Protein AF-A0A6J6Q8F5-F1 (afdb_monomer_lite)

Structure (mmCIF, N/CA/C/O backbone):
data_AF-A0A6J6Q8F5-F1
#
_entry.id   AF-A0A6J6Q8F5-F1
#
loop_
_atom_site.group_PDB
_atom_site.id
_atom_site.type_symbol
_atom_site.label_atom_id
_atom_site.label_alt_id
_atom_site.label_comp_id
_atom_site.label_asym_id
_atom_site.label_entity_id
_atom_site.label_seq_id
_atom_site.pdbx_PDB_ins_code
_atom_site.Cartn_x
_atom_site.Cartn_y
_atom_site.Cartn_z
_atom_site.occupancy
_atom_site.B_iso_or_equiv
_atom_site.auth_seq_id
_atom_site.auth_comp_id
_atom_site.auth_asym_id
_atom_site.auth_atom_id
_atom_site.pdbx_PDB_model_num
ATOM 1 N N . MET A 1 1 ? -28.512 -2.056 60.303 1.00 50.12 1 MET A N 1
ATOM 2 C CA . MET A 1 1 ? -27.697 -1.341 59.297 1.00 50.12 1 MET A CA 1
ATOM 3 C C . MET A 1 1 ? -27.456 -2.172 58.030 1.00 50.12 1 MET A C 1
ATOM 5 O O . MET A 1 1 ? -27.023 -1.587 57.053 1.00 50.12 1 MET A O 1
ATOM 9 N N . ASP A 1 2 ? -27.832 -3.460 57.978 1.00 54.28 2 ASP A N 1
ATOM 10 C CA . ASP A 1 2 ? -27.602 -4.323 56.798 1.00 54.28 2 ASP A CA 1
ATOM 11 C C . ASP A 1 2 ? -28.708 -4.332 55.724 1.00 54.28 2 ASP A C 1
ATOM 13 O O . ASP A 1 2 ? -28.492 -4.846 54.632 1.00 54.28 2 ASP A O 1
ATOM 17 N N . SER A 1 3 ? -29.886 -3.750 55.973 1.00 52.56 3 SER A N 1
ATOM 18 C CA . SER A 1 3 ? -30.985 -3.743 54.986 1.00 52.56 3 SER A CA 1
ATOM 19 C C . SER A 1 3 ? -30.834 -2.681 53.888 1.00 52.56 3 SER A C 1
ATOM 21 O O . SER A 1 3 ? -31.467 -2.791 52.843 1.00 52.56 3 SER A O 1
ATOM 23 N N . ASP A 1 4 ? -30.010 -1.655 54.120 1.00 56.22 4 ASP A N 1
ATOM 24 C CA . ASP A 1 4 ? -29.885 -0.480 53.242 1.00 56.22 4 ASP A CA 1
ATOM 25 C C . ASP A 1 4 ? -28.787 -0.664 52.169 1.00 56.22 4 ASP A C 1
ATOM 27 O O . ASP A 1 4 ? -28.839 -0.070 51.093 1.00 56.22 4 ASP A O 1
ATOM 31 N N . ASN A 1 5 ? -27.819 -1.559 52.420 1.00 55.97 5 ASN A N 1
ATOM 32 C CA . ASN A 1 5 ? -26.790 -1.935 51.442 1.00 55.97 5 ASN A CA 1
ATOM 33 C C . ASN A 1 5 ? -27.332 -2.886 50.365 1.00 55.97 5 ASN A C 1
ATOM 35 O O . ASN A 1 5 ? -27.052 -2.683 49.186 1.00 55.97 5 ASN A O 1
ATOM 39 N N . GLY A 1 6 ? -28.169 -3.862 50.738 1.00 55.84 6 GLY A N 1
ATOM 40 C CA . GLY A 1 6 ? -28.768 -4.796 49.775 1.00 55.84 6 GLY A CA 1
ATOM 41 C C . GLY A 1 6 ? -29.718 -4.114 48.782 1.00 55.84 6 GLY A C 1
ATOM 42 O O . GLY A 1 6 ? -29.740 -4.461 47.605 1.00 55.84 6 GLY A O 1
ATOM 43 N N . ALA A 1 7 ? -30.455 -3.087 49.219 1.00 60.19 7 ALA A N 1
ATOM 44 C CA . ALA A 1 7 ? -31.336 -2.314 48.341 1.00 60.19 7 ALA A CA 1
ATOM 45 C C . ALA A 1 7 ? -30.557 -1.467 47.315 1.00 60.19 7 ALA A C 1
ATOM 47 O O . ALA A 1 7 ? -30.975 -1.355 46.162 1.00 60.19 7 ALA A O 1
ATOM 48 N N . ARG A 1 8 ? -29.400 -0.912 47.706 1.00 62.72 8 ARG A N 1
ATOM 49 C CA . ARG A 1 8 ? -28.514 -0.152 46.806 1.00 62.72 8 ARG A CA 1
ATOM 50 C C . ARG A 1 8 ? -27.803 -1.037 45.787 1.00 62.72 8 ARG A C 1
ATOM 52 O O . ARG A 1 8 ? -27.635 -0.618 44.645 1.00 62.72 8 ARG A O 1
ATOM 59 N N . GLU A 1 9 ? -27.412 -2.250 46.170 1.00 62.84 9 GLU A N 1
ATOM 60 C CA . GLU A 1 9 ? -26.835 -3.212 45.226 1.00 62.84 9 GLU A CA 1
ATOM 61 C C . GLU A 1 9 ? -27.859 -3.652 44.176 1.00 62.84 9 GLU A C 1
ATOM 63 O O . GLU A 1 9 ? -27.548 -3.646 42.988 1.00 62.84 9 GLU A O 1
ATOM 68 N N . ILE A 1 10 ? -29.101 -3.942 44.579 1.00 70.44 10 ILE A N 1
ATOM 69 C CA . ILE A 1 10 ? -30.175 -4.328 43.648 1.00 70.44 10 ILE A CA 1
ATOM 70 C C . ILE A 1 10 ? -30.497 -3.197 42.653 1.00 70.44 10 ILE A C 1
ATOM 72 O O . ILE A 1 10 ? -30.691 -3.466 41.465 1.00 70.44 10 ILE A O 1
ATOM 76 N N . ASP A 1 11 ? -30.511 -1.936 43.096 1.00 76.31 11 ASP A N 1
ATOM 77 C CA . ASP A 1 11 ? -30.722 -0.778 42.213 1.00 76.31 11 ASP A CA 1
ATOM 78 C C . ASP A 1 11 ? -29.559 -0.584 41.219 1.00 76.31 11 ASP A C 1
ATOM 80 O O . ASP A 1 11 ? -29.781 -0.309 40.037 1.00 76.31 11 ASP A O 1
ATOM 84 N N . ASN A 1 12 ? -28.314 -0.809 41.656 1.00 72.50 12 ASN A N 1
ATOM 85 C CA . ASN A 1 12 ? -27.146 -0.760 40.774 1.00 72.50 12 ASN A CA 1
ATOM 86 C C . ASN A 1 12 ? -27.172 -1.868 39.713 1.00 72.50 12 ASN A C 1
ATOM 88 O O . ASN A 1 12 ? -26.995 -1.567 38.532 1.00 72.50 12 ASN A O 1
ATOM 92 N N . TYR A 1 13 ? -27.471 -3.114 40.095 1.00 59.75 13 TYR A N 1
ATOM 93 C CA . TYR A 1 13 ? -27.611 -4.211 39.132 1.00 59.75 13 TYR A CA 1
ATOM 94 C C . TYR A 1 13 ? -28.752 -3.958 38.143 1.00 59.75 13 TYR A C 1
ATOM 96 O O . TYR A 1 13 ? -28.608 -4.225 36.953 1.00 59.75 13 TYR A O 1
ATOM 104 N N . SER A 1 14 ? -29.865 -3.381 38.601 1.00 69.56 14 SER A N 1
ATOM 105 C CA . SER A 1 14 ? -31.001 -3.051 37.731 1.00 69.56 14 SER A CA 1
ATOM 106 C C . SER A 1 14 ? -30.634 -1.992 36.682 1.00 69.56 14 SER A C 1
ATOM 108 O O . SER A 1 14 ? -30.997 -2.121 35.513 1.00 69.56 14 SER A O 1
ATOM 110 N N . LYS A 1 15 ? -29.855 -0.971 37.065 1.00 75.25 15 LYS A N 1
ATOM 111 C CA . LYS A 1 15 ? -29.337 0.054 36.140 1.00 75.25 15 LYS A CA 1
ATOM 112 C C . LYS A 1 15 ? -28.331 -0.515 35.142 1.00 75.25 15 LYS A C 1
ATOM 114 O O . LYS A 1 15 ? -28.327 -0.113 33.980 1.00 75.25 15 LYS A O 1
ATOM 119 N N . GLU A 1 16 ? -27.492 -1.445 35.582 1.00 61.50 16 GLU A N 1
ATOM 120 C CA . GLU A 1 16 ? -26.488 -2.087 34.735 1.00 61.50 16 GLU A CA 1
ATOM 121 C C . GLU A 1 16 ? -27.133 -3.043 33.720 1.00 61.50 16 GLU A C 1
ATOM 123 O O . GLU A 1 16 ? -26.804 -2.989 32.535 1.00 61.50 16 GLU A O 1
ATOM 128 N N . ILE A 1 17 ? -28.143 -3.815 34.139 1.00 61.38 17 ILE A N 1
ATOM 129 C CA . ILE A 1 17 ? -28.971 -4.639 33.245 1.00 61.38 17 ILE A CA 1
ATOM 130 C C . ILE A 1 17 ? -29.664 -3.762 32.198 1.00 61.38 17 ILE A C 1
ATOM 132 O O . ILE A 1 17 ? -29.565 -4.048 31.007 1.00 61.38 17 ILE A O 1
ATOM 136 N N . PHE A 1 18 ? -30.283 -2.651 32.607 1.00 68.00 18 PHE A N 1
ATOM 137 C CA . PHE A 1 18 ? -30.948 -1.733 31.677 1.00 68.00 18 PHE A CA 1
ATOM 138 C C . PHE A 1 18 ? -29.975 -1.099 30.666 1.00 68.00 18 PHE A C 1
ATOM 140 O O . PHE A 1 18 ? -30.317 -0.874 29.502 1.00 68.00 18 PHE A O 1
ATOM 147 N N . LYS A 1 19 ? -28.733 -0.824 31.082 1.00 65.00 19 LYS A N 1
ATOM 148 C CA . LYS A 1 19 ? -27.677 -0.338 30.187 1.00 65.00 19 LYS A CA 1
ATOM 149 C C . LYS A 1 19 ? -27.278 -1.404 29.161 1.00 65.00 19 LYS A C 1
ATOM 151 O O . LYS A 1 19 ? -27.214 -1.098 27.974 1.00 65.00 19 LYS A O 1
ATOM 156 N N . ILE A 1 20 ? -27.075 -2.646 29.603 1.00 50.75 20 ILE A N 1
ATOM 157 C CA . ILE A 1 20 ? -26.733 -3.781 28.731 1.00 50.75 20 ILE A CA 1
ATOM 158 C C . ILE A 1 20 ? -27.871 -4.078 27.743 1.00 50.75 20 ILE A C 1
ATOM 160 O O . ILE A 1 20 ? -27.614 -4.379 26.579 1.00 50.75 20 ILE A O 1
ATOM 164 N N . GLU A 1 21 ? -29.130 -3.965 28.167 1.00 51.97 21 GLU A N 1
ATOM 165 C CA . GLU A 1 21 ? -30.291 -4.150 27.290 1.00 51.97 21 GLU A CA 1
ATOM 166 C C . GLU A 1 21 ? -30.378 -3.072 26.203 1.00 51.97 21 GLU A C 1
ATOM 168 O O . GLU A 1 21 ? -30.599 -3.405 25.037 1.00 51.97 21 GLU A O 1
ATOM 173 N N . ASN A 1 22 ? -30.116 -1.805 26.539 1.00 55.72 22 ASN A N 1
ATOM 174 C CA . ASN A 1 22 ? -30.051 -0.728 25.547 1.00 55.72 22 ASN A CA 1
ATOM 175 C C . ASN A 1 22 ? -28.868 -0.887 24.582 1.00 55.72 22 ASN A C 1
ATOM 177 O O . ASN A 1 22 ? -29.029 -0.689 23.379 1.00 55.72 22 ASN A O 1
ATOM 181 N N . GLU A 1 23 ? -27.692 -1.287 25.076 1.00 45.47 23 GLU A N 1
ATOM 182 C CA . GLU A 1 23 ? -26.540 -1.593 24.220 1.00 45.47 23 GLU A CA 1
ATOM 183 C C . GLU A 1 23 ? -26.854 -2.763 23.277 1.00 45.47 23 GLU A C 1
ATOM 185 O O . GLU A 1 23 ? -26.545 -2.704 22.088 1.00 45.47 23 GLU A O 1
ATOM 190 N N . LYS A 1 24 ? -27.532 -3.807 23.767 1.00 42.97 24 LYS A N 1
ATOM 191 C CA . LYS A 1 24 ? -27.964 -4.954 22.958 1.00 42.97 24 LYS A CA 1
ATOM 192 C C . LYS A 1 24 ? -28.942 -4.550 21.852 1.00 42.97 24 LYS A C 1
ATOM 194 O O . LYS A 1 24 ? -28.827 -5.068 20.741 1.00 42.97 24 LYS A O 1
ATOM 199 N N . GLU A 1 25 ? -29.885 -3.652 22.124 1.00 45.03 25 GLU A N 1
ATOM 200 C CA . GLU A 1 25 ? -30.796 -3.125 21.100 1.00 45.03 25 GLU A CA 1
ATOM 201 C C . GLU A 1 25 ? -30.064 -2.245 20.070 1.00 45.03 25 GLU A C 1
ATOM 203 O O . GLU A 1 25 ? -30.271 -2.428 18.870 1.00 45.03 25 GLU A O 1
ATOM 208 N N . ASP A 1 26 ? -29.123 -1.388 20.485 1.00 43.84 26 ASP A N 1
ATOM 209 C CA . ASP A 1 26 ? -28.283 -0.618 19.548 1.00 43.84 26 ASP A CA 1
ATOM 210 C C . ASP A 1 26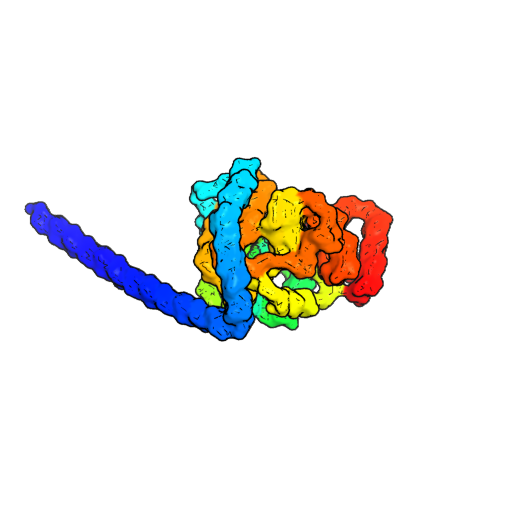 ? -27.448 -1.545 18.641 1.00 43.84 26 ASP A C 1
ATOM 212 O O . ASP A 1 26 ? -27.388 -1.363 17.421 1.00 43.84 26 ASP A O 1
ATOM 216 N N . TRP A 1 27 ? -26.874 -2.619 19.197 1.00 35.84 27 TRP A N 1
ATOM 217 C CA . TRP A 1 27 ? -26.155 -3.636 18.423 1.00 35.84 27 TRP A CA 1
ATOM 218 C C . TRP A 1 27 ? -27.049 -4.381 17.423 1.00 35.84 27 TRP A C 1
ATOM 220 O O . TRP A 1 27 ? -26.612 -4.626 16.296 1.00 35.84 27 TRP A O 1
ATOM 230 N N . LYS A 1 28 ? -28.303 -4.694 17.775 1.00 36.62 28 LYS A N 1
ATOM 231 C CA . LYS A 1 28 ? -29.272 -5.285 16.833 1.00 36.62 28 LYS A CA 1
ATOM 232 C C . LYS A 1 28 ? -29.598 -4.334 15.684 1.00 36.62 28 LYS A C 1
ATOM 234 O O . LYS A 1 28 ? -29.586 -4.755 14.529 1.00 36.62 28 LYS A O 1
ATOM 239 N N . PHE A 1 29 ? -29.832 -3.053 15.970 1.00 37.75 29 PHE A N 1
ATOM 240 C CA . PHE A 1 29 ? -30.084 -2.051 14.931 1.00 37.75 29 PHE A CA 1
ATOM 241 C C . PHE A 1 29 ? -28.878 -1.866 14.003 1.00 37.75 29 PHE A C 1
ATOM 243 O O . PHE A 1 29 ? -29.042 -1.782 12.784 1.00 37.75 29 PHE A O 1
ATOM 250 N N . ARG A 1 30 ? -27.654 -1.866 14.546 1.00 39.41 30 ARG A N 1
ATOM 251 C CA . ARG A 1 30 ? -26.418 -1.831 13.746 1.00 39.41 30 ARG A CA 1
ATOM 252 C C . ARG A 1 30 ? -26.255 -3.078 12.875 1.00 39.41 30 ARG A C 1
ATOM 254 O O . ARG A 1 30 ? -25.863 -2.937 11.718 1.00 39.41 30 ARG A O 1
ATOM 261 N N . ALA A 1 31 ? -26.589 -4.263 13.391 1.00 34.16 31 ALA A N 1
ATOM 262 C CA . ALA A 1 31 ? -26.548 -5.518 12.641 1.00 34.16 31 ALA A CA 1
ATOM 263 C C . ALA A 1 31 ? -27.544 -5.521 11.470 1.00 34.16 31 ALA A C 1
ATOM 265 O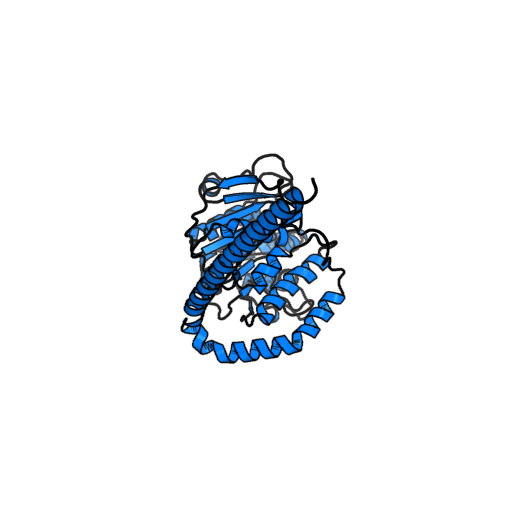 O . ALA A 1 31 ? -27.143 -5.789 10.343 1.00 34.16 31 ALA A O 1
ATOM 266 N N . ILE A 1 32 ? -28.792 -5.096 11.695 1.00 37.06 32 ILE A N 1
ATOM 267 C CA . ILE A 1 32 ? -29.816 -4.966 10.641 1.00 37.06 32 ILE A CA 1
ATOM 268 C C . ILE A 1 32 ? -29.373 -3.965 9.563 1.00 37.06 32 ILE A C 1
ATOM 270 O O . ILE A 1 32 ? -29.525 -4.206 8.368 1.00 37.06 32 ILE A O 1
ATOM 274 N N . ARG A 1 33 ? -28.767 -2.839 9.958 1.00 37.41 33 ARG A N 1
ATOM 275 C CA . ARG A 1 33 ? -28.264 -1.829 9.011 1.00 37.41 33 ARG A CA 1
ATOM 276 C C . ARG A 1 33 ? -27.056 -2.330 8.212 1.00 37.41 33 ARG A C 1
ATOM 278 O O . ARG A 1 33 ? -26.883 -1.946 7.055 1.00 37.41 33 ARG A O 1
ATOM 285 N N . ALA A 1 34 ? -26.220 -3.174 8.816 1.00 33.88 34 ALA A N 1
ATOM 286 C CA . ALA A 1 34 ? -25.126 -3.862 8.138 1.00 33.88 34 ALA A CA 1
ATOM 287 C C . ALA A 1 34 ? -25.647 -4.937 7.168 1.00 33.88 34 ALA A C 1
ATOM 289 O O . ALA A 1 34 ? -25.135 -5.030 6.056 1.00 33.88 34 ALA A O 1
ATOM 290 N N . GLU A 1 35 ? -26.698 -5.674 7.537 1.00 35.31 35 GLU A N 1
ATOM 291 C CA . GLU A 1 35 ? -27.394 -6.632 6.667 1.00 35.31 35 GLU A CA 1
ATOM 292 C C . GLU A 1 35 ? -28.064 -5.945 5.473 1.00 35.31 35 GLU A C 1
ATOM 294 O O . GLU A 1 35 ? -27.879 -6.387 4.347 1.00 35.31 35 GLU A O 1
ATOM 299 N N . GLN A 1 36 ? -28.724 -4.802 5.667 1.00 34.06 36 GLN A N 1
ATOM 300 C CA . GLN A 1 36 ? -29.287 -4.007 4.566 1.00 34.06 36 GLN A CA 1
ATOM 301 C C . GLN A 1 36 ? -28.198 -3.448 3.632 1.00 34.06 36 GLN A C 1
ATOM 303 O O . GLN A 1 36 ? -28.358 -3.427 2.411 1.00 34.06 36 GLN A O 1
ATOM 308 N N . LYS A 1 37 ? -27.047 -3.025 4.180 1.00 40.28 37 LYS A N 1
ATOM 309 C CA . LYS A 1 37 ? -25.873 -2.641 3.372 1.00 40.28 37 LYS A CA 1
ATOM 310 C C . LYS A 1 37 ? -25.285 -3.835 2.612 1.00 40.28 37 LYS A C 1
ATOM 312 O O . LYS A 1 37 ? -24.835 -3.655 1.481 1.00 40.28 37 LYS A O 1
ATOM 317 N N . LEU A 1 38 ? -25.302 -5.029 3.208 1.00 35.06 38 LEU A N 1
ATOM 318 C CA . LEU A 1 38 ? -24.931 -6.281 2.551 1.00 35.06 38 LEU A CA 1
ATOM 319 C C . LEU A 1 38 ? -25.926 -6.624 1.440 1.00 35.06 38 LEU A C 1
ATOM 321 O O . LEU A 1 38 ? -25.472 -6.882 0.339 1.00 35.06 38 LEU A O 1
ATOM 325 N N . GLU A 1 39 ? -27.240 -6.537 1.646 1.00 36.75 39 GLU A N 1
ATOM 326 C CA . GLU A 1 39 ? -28.259 -6.777 0.607 1.00 36.75 39 GLU A CA 1
ATOM 327 C C . GLU A 1 39 ? -28.050 -5.899 -0.634 1.00 36.75 39 GLU A C 1
ATOM 329 O O . GLU A 1 39 ? -28.068 -6.409 -1.751 1.00 36.75 39 GLU A O 1
ATOM 334 N N . ILE A 1 40 ? -27.704 -4.620 -0.457 1.00 44.38 40 ILE A N 1
ATOM 335 C CA . ILE A 1 40 ? -27.361 -3.707 -1.564 1.00 44.38 40 ILE A CA 1
ATOM 336 C C . ILE A 1 40 ? -26.075 -4.141 -2.303 1.00 44.38 40 ILE A C 1
ATOM 338 O O . ILE A 1 40 ? -25.932 -3.915 -3.505 1.00 44.38 40 ILE A O 1
ATOM 34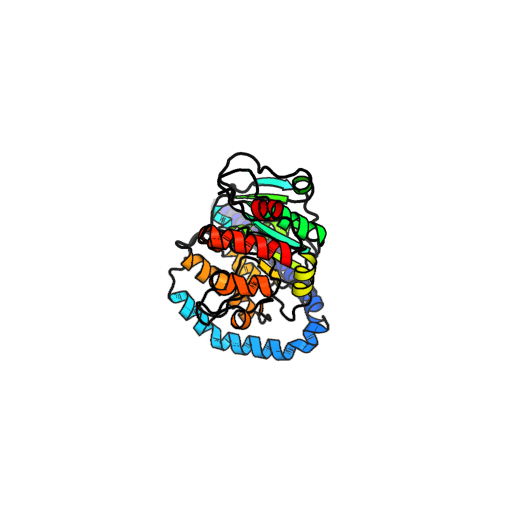2 N N . ILE A 1 41 ? -25.116 -4.767 -1.612 1.00 42.66 41 ILE A N 1
ATOM 343 C CA . ILE A 1 41 ? -23.903 -5.349 -2.220 1.00 42.66 41 ILE A CA 1
ATOM 344 C C . ILE A 1 41 ? -24.230 -6.680 -2.927 1.00 42.66 41 ILE A C 1
ATOM 346 O O . ILE A 1 41 ? -23.695 -6.947 -4.007 1.00 42.66 41 ILE A O 1
ATOM 350 N N . LEU A 1 42 ? -25.121 -7.488 -2.345 1.00 42.06 42 LEU A N 1
ATOM 351 C CA . LEU A 1 42 ? -25.579 -8.785 -2.854 1.00 42.06 42 LEU A CA 1
ATOM 352 C C . LEU A 1 42 ? -26.454 -8.634 -4.115 1.00 42.06 42 LEU A C 1
ATOM 354 O O . LEU A 1 42 ? -26.468 -9.534 -4.950 1.00 42.06 42 LEU A O 1
ATOM 358 N N . ASP A 1 43 ? -27.126 -7.497 -4.310 1.00 40.78 43 ASP A N 1
ATOM 359 C CA . ASP A 1 43 ? -27.966 -7.244 -5.493 1.00 40.78 43 ASP A CA 1
ATOM 360 C C . ASP A 1 43 ? -27.209 -6.660 -6.704 1.00 40.78 43 ASP A C 1
ATOM 362 O O . ASP A 1 43 ? -27.794 -6.383 -7.753 1.00 40.78 43 ASP A O 1
ATOM 366 N N . SER A 1 44 ? -25.881 -6.525 -6.616 1.00 48.12 44 SER A N 1
ATOM 367 C CA . SER A 1 44 ? -25.053 -6.160 -7.769 1.00 48.12 44 SER A CA 1
ATOM 368 C C . SER A 1 44 ? -25.145 -7.229 -8.881 1.00 48.12 44 SER A C 1
ATOM 370 O O . SER A 1 44 ? -24.948 -8.419 -8.607 1.00 48.12 44 SER A O 1
ATOM 372 N N . PRO A 1 45 ? -25.359 -6.857 -10.161 1.00 42.44 45 PRO A N 1
ATOM 373 C CA . PRO A 1 45 ? -25.406 -7.796 -11.291 1.00 42.44 45 PRO A CA 1
ATOM 374 C C . PRO A 1 45 ? -24.177 -8.716 -11.395 1.00 42.44 45 PRO A C 1
ATOM 376 O O . PRO A 1 45 ? -24.297 -9.887 -11.760 1.00 42.44 45 PRO A O 1
ATOM 379 N N . ALA A 1 46 ? -22.999 -8.222 -10.998 1.00 46.44 46 ALA A N 1
ATOM 380 C CA . ALA A 1 46 ? -21.763 -9.003 -10.948 1.00 46.44 46 ALA A CA 1
ATOM 381 C C . ALA A 1 46 ? -21.786 -10.093 -9.854 1.00 46.44 46 ALA A C 1
ATOM 383 O O . ALA A 1 46 ? -21.164 -11.153 -9.998 1.00 46.44 46 ALA A O 1
ATOM 384 N N . TRP A 1 47 ? -22.524 -9.869 -8.762 1.00 48.16 47 TRP A N 1
ATOM 385 C CA . TRP A 1 47 ? -22.647 -10.814 -7.654 1.00 48.16 47 TRP A CA 1
ATOM 386 C C . TRP A 1 47 ? -23.499 -12.029 -8.033 1.00 48.16 47 TRP A C 1
ATOM 388 O O . TRP A 1 47 ? -23.101 -13.164 -7.777 1.00 48.16 47 TRP A O 1
ATOM 398 N N . ARG A 1 48 ? -24.616 -11.818 -8.742 1.00 51.00 48 ARG A N 1
ATOM 399 C CA . ARG A 1 48 ? -25.498 -12.903 -9.215 1.00 51.00 48 ARG A CA 1
ATOM 400 C C . ARG A 1 48 ? -24.791 -13.895 -10.144 1.00 51.00 48 ARG A C 1
ATOM 402 O O . ARG A 1 48 ? -25.009 -15.097 -10.018 1.00 51.00 48 ARG A O 1
ATOM 409 N N . ILE A 1 49 ? -23.921 -13.404 -11.029 1.00 56.47 49 ILE A N 1
ATOM 410 C CA . ILE A 1 49 ? -23.180 -14.230 -11.999 1.00 56.47 49 ILE A CA 1
ATOM 411 C C . ILE A 1 49 ? -22.045 -15.009 -11.316 1.00 56.47 49 ILE A C 1
ATOM 413 O O . ILE A 1 49 ? -21.821 -16.179 -11.616 1.00 56.47 49 ILE A O 1
ATOM 417 N N . SER A 1 50 ? -21.347 -14.388 -10.360 1.00 57.84 50 SER A N 1
ATOM 418 C CA . SER A 1 50 ? -20.220 -15.017 -9.656 1.00 57.84 50 SER A CA 1
ATOM 419 C C . SER A 1 50 ? -20.636 -15.887 -8.460 1.00 57.84 50 SER A C 1
ATOM 421 O O . SER A 1 50 ? -19.809 -16.639 -7.945 1.00 57.84 50 SER A O 1
ATOM 423 N N . LYS A 1 51 ? -21.906 -15.841 -8.028 1.00 61.44 51 LYS A N 1
ATOM 424 C CA . LYS A 1 51 ? -22.426 -16.566 -6.853 1.00 61.44 51 LYS A CA 1
ATOM 425 C C . LYS A 1 51 ? -22.089 -18.067 -6.836 1.00 61.44 51 LYS A C 1
ATOM 427 O O . LYS A 1 51 ? -21.614 -18.525 -5.797 1.00 61.44 51 LYS A O 1
ATOM 432 N N . PRO A 1 52 ? -22.245 -18.844 -7.930 1.00 64.12 52 PRO A N 1
ATOM 433 C CA . PRO A 1 52 ? -21.881 -20.264 -7.921 1.00 64.12 52 PRO A CA 1
ATOM 434 C C . PRO A 1 52 ? -20.381 -20.481 -7.691 1.00 64.12 52 PRO A C 1
ATOM 436 O O . PRO A 1 52 ? -19.994 -21.310 -6.872 1.00 64.12 52 PRO A O 1
ATOM 439 N N . ILE A 1 53 ? -19.537 -19.679 -8.351 1.00 66.12 53 ILE A N 1
ATOM 440 C CA . ILE A 1 53 ? -18.075 -19.721 -8.196 1.00 66.12 53 ILE A CA 1
ATOM 441 C C . ILE A 1 53 ? -17.697 -19.372 -6.757 1.00 66.12 53 ILE A C 1
ATOM 443 O O . ILE A 1 53 ? -16.871 -20.055 -6.168 1.00 66.12 53 ILE A O 1
ATOM 447 N N . ARG A 1 54 ? -18.336 -18.363 -6.156 1.00 66.88 54 ARG A N 1
ATOM 448 C CA . ARG A 1 54 ? -18.105 -17.966 -4.759 1.00 66.88 54 ARG A CA 1
ATOM 449 C C . ARG A 1 54 ? -18.479 -19.065 -3.770 1.00 66.88 54 ARG A C 1
ATOM 451 O O . ARG A 1 54 ? -17.730 -19.288 -2.830 1.00 66.88 54 ARG A O 1
ATOM 458 N N . VAL A 1 55 ? -19.590 -19.775 -3.983 1.00 66.12 55 VAL A N 1
ATOM 459 C CA . VAL A 1 55 ? -19.978 -20.920 -3.136 1.00 66.12 55 VAL A CA 1
ATOM 460 C C . VAL A 1 55 ? -18.961 -22.053 -3.264 1.00 66.12 55 VAL A C 1
ATOM 462 O O . VAL A 1 55 ? -18.535 -22.602 -2.250 1.00 66.12 55 VAL A O 1
ATOM 465 N N . ILE A 1 56 ? -18.518 -22.363 -4.486 1.00 65.25 56 ILE A N 1
ATOM 466 C CA . ILE A 1 56 ? -17.456 -23.350 -4.719 1.00 65.25 56 ILE A CA 1
ATOM 467 C C . ILE A 1 56 ? -16.161 -22.909 -4.029 1.00 65.25 56 ILE A C 1
ATOM 469 O O . ILE A 1 56 ? -15.539 -23.712 -3.341 1.00 65.25 56 ILE A O 1
ATOM 473 N N . ASN A 1 57 ? -15.785 -21.635 -4.162 1.00 66.88 57 ASN A N 1
ATOM 474 C CA . ASN A 1 57 ? -14.584 -21.070 -3.558 1.00 66.88 57 ASN A CA 1
ATOM 475 C C . ASN A 1 57 ? -14.667 -21.138 -2.024 1.00 66.88 57 ASN A C 1
ATOM 477 O O . ASN A 1 57 ? -13.755 -21.645 -1.385 1.00 66.88 57 ASN A O 1
ATOM 481 N N . LEU A 1 58 ? -15.793 -20.733 -1.430 1.00 69.12 58 LEU A N 1
ATOM 482 C CA . LEU A 1 58 ? -16.035 -20.802 0.013 1.00 69.12 58 LEU A CA 1
ATOM 483 C C . LEU A 1 58 ? -15.913 -22.240 0.537 1.00 69.12 58 LEU A C 1
ATOM 485 O O . LEU A 1 58 ? -15.259 -22.475 1.550 1.00 69.12 58 LEU A O 1
ATOM 489 N N . LEU A 1 59 ? -16.527 -23.212 -0.145 1.00 66.44 59 LEU A N 1
ATOM 490 C CA . LEU A 1 59 ? -16.433 -24.623 0.234 1.00 66.44 59 LEU A CA 1
ATOM 491 C C . LEU A 1 59 ? -14.994 -25.129 0.101 1.00 66.44 59 LEU A C 1
ATOM 493 O O . LEU A 1 59 ? -14.458 -25.698 1.049 1.00 66.44 59 LEU A O 1
ATOM 497 N N . TYR A 1 60 ? -14.349 -24.862 -1.035 1.00 70.25 60 TYR A N 1
ATOM 498 C CA . TYR A 1 60 ? -12.952 -25.210 -1.287 1.00 70.25 60 TYR A CA 1
ATOM 499 C C . TYR A 1 60 ? -12.025 -24.674 -0.185 1.00 70.25 60 TYR A C 1
ATOM 501 O O . TYR A 1 60 ? -11.209 -25.421 0.363 1.00 70.25 60 TYR A O 1
ATOM 509 N N . TRP A 1 61 ? -12.198 -23.410 0.204 1.00 67.44 61 TRP A N 1
ATOM 510 C CA . TRP A 1 61 ? -11.394 -22.764 1.237 1.00 67.44 61 TRP A CA 1
ATOM 511 C C . TRP A 1 61 ? -11.727 -23.229 2.647 1.00 67.44 61 TRP A C 1
ATOM 513 O O . TRP A 1 61 ? -10.804 -23.415 3.439 1.00 67.44 61 TRP A O 1
ATOM 523 N N . LYS A 1 62 ? -12.990 -23.546 2.959 1.00 67.12 62 LYS A N 1
ATOM 524 C CA . LYS A 1 62 ? -13.333 -24.203 4.230 1.00 67.12 62 LYS A CA 1
ATOM 525 C C . LYS A 1 62 ? -12.536 -25.496 4.419 1.00 67.12 62 LYS A C 1
ATOM 527 O O . LYS A 1 62 ? -11.955 -25.684 5.489 1.00 67.12 62 LYS A O 1
ATOM 532 N N . PHE A 1 63 ? -12.417 -26.324 3.378 1.00 62.44 63 PHE A N 1
ATOM 533 C CA . PHE A 1 63 ? -11.633 -27.565 3.428 1.00 62.44 63 PHE A CA 1
ATOM 534 C C . PHE A 1 63 ? -10.112 -27.331 3.445 1.00 62.44 63 PHE A C 1
ATOM 536 O O . PHE A 1 63 ? -9.398 -28.037 4.155 1.00 62.44 63 PHE A O 1
ATOM 543 N N . ARG A 1 64 ? -9.599 -26.329 2.717 1.00 66.69 64 ARG A N 1
ATOM 544 C CA . ARG A 1 64 ? -8.152 -26.033 2.640 1.00 66.69 64 ARG A CA 1
ATOM 545 C C . ARG A 1 64 ? -7.620 -25.043 3.682 1.00 66.69 64 ARG A C 1
ATOM 547 O O . ARG A 1 64 ? -6.416 -24.806 3.747 1.00 66.69 64 ARG A O 1
ATOM 554 N N . SER A 1 65 ? -8.471 -24.507 4.549 1.00 65.06 65 SER A N 1
ATOM 555 C CA . SER A 1 65 ? -8.073 -23.592 5.629 1.00 65.06 65 SER A CA 1
ATOM 556 C C . SER A 1 65 ? -7.040 -24.209 6.590 1.00 65.06 65 SER A C 1
ATOM 558 O O . SER A 1 65 ? -6.105 -23.543 7.038 1.00 65.06 65 SER A O 1
ATOM 560 N N . ALA A 1 66 ? -7.131 -25.521 6.851 1.00 65.69 66 ALA A N 1
ATOM 561 C CA . ALA A 1 66 ? -6.161 -26.258 7.672 1.00 65.69 66 ALA A CA 1
ATOM 562 C C . ALA A 1 66 ? -4.740 -26.212 7.084 1.00 65.69 66 ALA A C 1
ATOM 564 O O . ALA A 1 66 ? -3.743 -26.117 7.796 1.00 65.69 66 ALA A O 1
ATOM 565 N N . GLU A 1 67 ? -4.667 -26.218 5.762 1.00 66.56 67 GLU A N 1
ATOM 566 C CA . GLU A 1 67 ? -3.454 -26.177 4.968 1.00 66.56 67 GLU A CA 1
ATOM 567 C C . GLU A 1 67 ? -2.762 -24.795 5.072 1.00 66.56 67 GLU A C 1
ATOM 569 O O . GLU A 1 67 ? -1.530 -24.711 5.112 1.00 66.56 67 GLU A O 1
ATOM 574 N N . TYR A 1 68 ? -3.533 -23.704 5.155 1.00 66.94 68 TYR A N 1
ATOM 575 C CA . TYR A 1 68 ? -3.007 -22.353 5.405 1.00 66.94 68 TYR A CA 1
ATOM 576 C C . TYR A 1 68 ? -2.539 -22.185 6.850 1.00 66.94 68 TYR A C 1
ATOM 578 O O . TYR A 1 68 ? -1.419 -21.720 7.078 1.00 66.94 68 TYR A O 1
ATOM 586 N N . ARG A 1 69 ? -3.326 -22.673 7.818 1.00 67.56 69 ARG A N 1
ATOM 587 C CA . ARG A 1 69 ? -2.937 -22.690 9.237 1.00 67.56 69 ARG A CA 1
ATOM 588 C C . ARG A 1 69 ? -1.642 -23.472 9.476 1.00 67.56 69 ARG A C 1
ATOM 590 O O . ARG A 1 69 ? -0.784 -23.007 10.220 1.00 67.56 69 ARG A O 1
ATOM 597 N N . HIS A 1 70 ? -1.452 -24.604 8.796 1.00 66.31 70 HIS A N 1
ATOM 598 C CA . HIS A 1 70 ? -0.211 -25.384 8.869 1.00 66.31 70 HIS A CA 1
ATOM 599 C C . HIS A 1 70 ? 1.003 -24.655 8.265 1.00 66.31 70 HIS A C 1
ATOM 601 O O . HIS A 1 70 ? 2.131 -24.811 8.724 1.00 66.31 70 HIS A O 1
ATOM 607 N N . SER A 1 71 ? 0.809 -23.838 7.226 1.00 65.75 71 SER A N 1
ATOM 608 C CA . SER A 1 71 ? 1.904 -23.015 6.698 1.00 65.75 71 SER A CA 1
ATOM 609 C C . SER A 1 71 ? 2.282 -21.900 7.668 1.00 65.75 71 SER A C 1
ATOM 611 O O . SER A 1 71 ? 3.467 -21.628 7.843 1.00 65.75 71 SER A O 1
ATOM 613 N N . GLN A 1 72 ? 1.292 -21.271 8.307 1.00 65.12 72 GLN A N 1
ATOM 614 C CA . GLN A 1 72 ? 1.519 -20.246 9.324 1.00 65.12 72 GLN A CA 1
ATOM 615 C C . GLN A 1 72 ? 2.191 -20.811 10.580 1.00 65.12 72 GLN A C 1
ATOM 617 O O . GLN A 1 72 ? 3.035 -20.134 11.152 1.00 65.12 72 GLN A O 1
ATOM 622 N N . SER A 1 73 ? 1.907 -22.061 10.969 1.00 64.50 73 SER A N 1
ATOM 623 C CA . SER A 1 73 ? 2.528 -22.690 12.147 1.00 64.50 73 SER A CA 1
ATOM 624 C C . SER A 1 73 ? 4.035 -22.929 12.014 1.00 64.50 73 SER A C 1
ATOM 626 O O . SER A 1 73 ? 4.679 -23.286 12.994 1.00 64.50 73 SER A O 1
ATOM 628 N N . LYS A 1 74 ? 4.610 -22.760 10.816 1.00 72.19 74 LYS A N 1
ATOM 629 C CA . LYS A 1 74 ? 6.066 -22.804 10.599 1.00 72.19 74 LYS A CA 1
ATOM 630 C C . LYS A 1 74 ? 6.769 -21.510 11.011 1.00 72.19 74 LYS A C 1
ATOM 632 O O . LYS A 1 74 ? 7.995 -21.479 11.047 1.00 72.19 74 LYS A O 1
ATOM 637 N N . PHE A 1 75 ? 6.008 -20.452 11.274 1.00 75.69 75 PHE A N 1
ATOM 638 C CA . PHE A 1 75 ? 6.516 -19.153 11.676 1.00 75.69 75 PHE A CA 1
ATOM 639 C C . PHE A 1 75 ? 6.118 -18.878 13.120 1.00 75.69 75 PHE A C 1
ATOM 641 O O . PHE A 1 75 ? 5.008 -19.192 13.550 1.00 75.69 75 PHE A O 1
ATOM 648 N N . GLU A 1 76 ? 7.020 -18.246 13.858 1.00 81.94 76 GLU A N 1
ATOM 649 C CA . GLU A 1 76 ? 6.703 -17.698 15.168 1.00 81.94 76 GLU A CA 1
ATOM 650 C C . GLU A 1 76 ? 5.818 -16.461 14.969 1.00 81.94 76 GLU A C 1
ATOM 652 O O . GLU A 1 76 ? 6.290 -15.404 14.541 1.00 81.94 76 GLU A O 1
ATOM 657 N N . ILE A 1 77 ? 4.513 -16.635 15.190 1.00 82.81 77 ILE A N 1
ATOM 658 C CA . ILE A 1 77 ? 3.494 -15.588 15.073 1.00 82.81 77 ILE A CA 1
ATOM 659 C C . ILE A 1 77 ? 2.944 -15.305 16.465 1.00 82.81 77 ILE A C 1
ATOM 661 O O . ILE A 1 77 ? 2.396 -16.193 17.119 1.00 82.81 77 ILE A O 1
ATOM 665 N N . VAL A 1 78 ? 3.046 -14.049 16.884 1.00 84.19 78 VAL A N 1
ATOM 666 C CA . VAL A 1 78 ? 2.453 -13.558 18.126 1.00 84.19 78 VAL A CA 1
ATOM 667 C C . VAL A 1 78 ? 0.943 -13.437 17.929 1.00 84.19 78 VAL A C 1
ATOM 669 O O . VAL A 1 78 ? 0.498 -12.708 17.040 1.00 84.19 78 VAL A O 1
ATOM 672 N N . LYS A 1 79 ? 0.171 -14.163 18.745 1.00 84.25 79 LYS A N 1
ATOM 673 C CA . LYS A 1 79 ? -1.307 -14.187 18.726 1.00 84.25 79 LYS A CA 1
ATOM 674 C C . LYS A 1 79 ? -1.953 -13.635 19.998 1.00 84.25 79 LYS A C 1
ATOM 676 O O . LYS A 1 79 ? -3.156 -13.419 20.026 1.00 84.25 79 LYS A O 1
ATOM 681 N N . GLU A 1 80 ? -1.160 -13.422 21.039 1.00 86.94 80 GLU A N 1
ATOM 682 C CA . GLU A 1 80 ? -1.611 -12.945 22.346 1.00 86.94 80 GLU A CA 1
ATOM 683 C C . GLU A 1 80 ? -0.907 -11.630 22.703 1.00 86.94 80 GLU A C 1
ATOM 685 O O . GLU A 1 80 ? 0.077 -11.248 22.066 1.00 86.94 80 GLU A O 1
ATOM 690 N N . GLY A 1 81 ? -1.413 -10.934 23.721 1.00 90.44 81 GLY A N 1
ATOM 691 C CA . GLY A 1 81 ? -0.880 -9.656 24.199 1.00 90.44 81 GLY A CA 1
ATOM 692 C C . GLY A 1 81 ? -1.711 -8.454 23.742 1.00 90.44 81 GLY A C 1
ATOM 693 O O . GLY A 1 81 ? -2.902 -8.610 23.469 1.00 90.44 81 GLY A O 1
ATOM 694 N N . PRO A 1 82 ? -1.124 -7.252 23.664 1.00 94.00 82 PRO A N 1
ATOM 695 C CA . PRO A 1 82 ? -1.787 -6.070 23.127 1.00 94.00 82 PRO A CA 1
ATOM 696 C C . PRO A 1 82 ? -1.666 -5.984 21.597 1.00 94.00 82 PRO A C 1
ATOM 698 O O . PRO A 1 82 ? -0.694 -6.434 20.982 1.00 94.00 82 PRO A O 1
ATOM 701 N N . THR A 1 83 ? -2.690 -5.425 20.967 1.00 96.62 83 THR A N 1
ATOM 702 C CA . THR A 1 83 ? -2.722 -5.083 19.539 1.00 96.62 83 THR A CA 1
ATOM 703 C C . THR A 1 83 ? -1.927 -3.805 19.277 1.00 96.62 83 THR A C 1
ATOM 705 O O . THR A 1 83 ? -1.650 -3.016 20.181 1.00 96.62 83 THR A O 1
ATOM 708 N N . VAL A 1 84 ? -1.587 -3.542 18.015 1.00 95.75 84 VAL A N 1
ATOM 709 C CA . VAL A 1 84 ? -0.932 -2.286 17.615 1.00 95.75 84 VAL A CA 1
ATOM 710 C C . VAL A 1 84 ? -1.810 -1.077 17.935 1.00 95.75 84 VAL A C 1
ATOM 712 O O . VAL A 1 84 ? -1.285 -0.036 18.322 1.00 95.75 84 VAL A O 1
ATOM 715 N N . ILE A 1 85 ? -3.132 -1.210 17.799 1.00 96.12 85 ILE A N 1
ATOM 716 C CA . ILE A 1 85 ? -4.087 -0.143 18.121 1.00 96.12 85 ILE A CA 1
ATOM 717 C C . ILE A 1 85 ? -4.037 0.182 19.620 1.00 96.12 85 ILE A C 1
ATOM 719 O O . ILE A 1 85 ? -4.014 1.353 19.998 1.00 96.12 85 ILE A O 1
ATOM 723 N N . GLU A 1 86 ? -3.997 -0.839 20.476 1.00 96.38 86 GLU A N 1
ATOM 724 C CA . GLU A 1 86 ? -3.890 -0.665 21.929 1.00 96.38 86 GLU A CA 1
ATOM 725 C C . GLU A 1 86 ? -2.544 -0.065 22.327 1.00 96.38 86 GLU A C 1
ATOM 727 O O . GLU A 1 86 ? -2.512 0.908 23.077 1.00 96.38 86 GLU A O 1
ATOM 732 N N . GLU A 1 87 ? -1.449 -0.577 21.769 1.00 96.19 87 GLU A N 1
ATOM 733 C CA . GLU A 1 87 ? -0.102 -0.064 22.015 1.00 96.19 87 GLU A CA 1
ATOM 734 C C . GLU A 1 87 ? 0.046 1.399 21.581 1.00 96.19 87 GLU A C 1
ATOM 736 O O . GLU A 1 87 ? 0.603 2.229 22.300 1.00 96.19 87 GLU A O 1
ATOM 741 N N . ALA A 1 88 ? -0.457 1.758 20.401 1.00 95.38 88 ALA A N 1
ATOM 742 C CA . ALA A 1 88 ? -0.329 3.109 19.867 1.00 95.38 88 ALA A CA 1
ATOM 743 C C . ALA A 1 88 ? -1.274 4.125 20.537 1.00 95.38 88 ALA A C 1
ATOM 745 O O . ALA A 1 88 ? -1.164 5.324 20.266 1.00 95.38 88 ALA A O 1
ATOM 746 N N . ARG A 1 89 ? -2.188 3.686 21.413 1.00 93.38 89 ARG A N 1
ATOM 747 C CA . ARG A 1 89 ? -3.168 4.559 22.071 1.00 93.38 89 ARG A CA 1
ATOM 748 C C . ARG A 1 89 ? -2.472 5.712 22.803 1.00 93.38 89 ARG A C 1
ATOM 750 O O . ARG A 1 89 ? -1.514 5.515 23.544 1.00 93.38 89 ARG A O 1
ATOM 757 N N . GLY A 1 90 ? -2.943 6.937 22.566 1.00 92.88 90 GLY A N 1
ATOM 758 C CA . GLY A 1 90 ? -2.359 8.157 23.139 1.00 92.88 90 GLY A CA 1
ATOM 759 C C . GLY A 1 90 ? -1.023 8.599 22.522 1.00 92.88 90 GLY A C 1
ATOM 760 O O . GLY A 1 90 ? -0.494 9.632 22.917 1.00 92.88 90 GLY A O 1
ATOM 761 N N . ARG A 1 91 ? -0.484 7.857 21.543 1.00 94.69 91 ARG A N 1
ATOM 762 C CA . ARG A 1 91 ? 0.755 8.181 20.806 1.00 94.69 91 ARG A CA 1
ATOM 763 C C . ARG A 1 91 ? 0.515 8.451 19.319 1.00 94.69 91 ARG A C 1
ATOM 765 O O . ARG A 1 91 ? 1.463 8.515 18.540 1.00 94.69 91 ARG A O 1
ATOM 772 N N . VAL A 1 92 ? -0.750 8.573 18.928 1.00 96.44 92 VAL A N 1
ATOM 773 C CA . VAL A 1 92 ? -1.171 8.916 17.570 1.00 96.44 92 VAL A CA 1
ATOM 774 C C . VAL A 1 92 ? -1.569 10.383 17.542 1.00 96.44 92 VAL A C 1
ATOM 776 O O . VAL A 1 92 ? -2.337 10.826 18.395 1.00 96.44 92 VAL A O 1
ATOM 779 N N . THR A 1 93 ? -1.056 11.132 16.571 1.00 96.06 93 THR A N 1
ATOM 780 C CA . THR A 1 93 ? -1.395 12.548 16.379 1.00 96.06 93 THR A CA 1
ATOM 781 C C . THR A 1 93 ? -1.808 12.803 14.938 1.00 96.06 93 THR A C 1
ATOM 783 O O . THR A 1 93 ? -1.336 12.139 14.018 1.00 96.06 93 THR A O 1
ATOM 786 N N . ILE A 1 94 ? -2.708 13.762 14.731 1.00 95.56 94 ILE A N 1
ATOM 787 C CA . ILE A 1 94 ? -3.115 14.203 13.397 1.00 95.56 94 ILE A CA 1
ATOM 788 C C . ILE A 1 94 ? -2.365 15.507 13.113 1.00 95.56 94 ILE A C 1
ATOM 790 O O . ILE A 1 94 ? -2.585 16.513 13.784 1.00 95.56 94 ILE A O 1
ATOM 794 N N . GLU A 1 95 ? -1.421 15.479 12.170 1.00 94.00 95 GLU A N 1
ATOM 795 C CA . GLU A 1 95 ? -0.649 16.672 11.781 1.00 94.00 95 GLU A CA 1
ATOM 796 C C . GLU A 1 95 ? -1.464 17.603 10.876 1.00 94.00 95 GLU A C 1
ATOM 798 O O . GLU A 1 95 ? -1.267 18.822 10.906 1.00 94.00 95 GLU A O 1
ATOM 803 N N . CYS A 1 96 ? -2.350 17.014 10.070 1.00 91.75 96 CYS A N 1
ATOM 804 C CA . CYS A 1 96 ? -3.212 17.691 9.115 1.00 91.75 96 CYS A CA 1
ATOM 805 C C . CYS A 1 96 ? -4.488 16.866 8.889 1.00 91.75 96 CYS A C 1
ATOM 807 O O . CYS A 1 96 ? -4.396 15.642 8.789 1.00 91.75 96 CYS A O 1
ATOM 809 N N . GLU A 1 97 ? -5.649 17.518 8.804 1.00 93.69 97 GLU A N 1
ATOM 810 C CA . GLU A 1 97 ? -6.956 16.872 8.641 1.00 93.69 97 GLU A CA 1
ATOM 811 C C . GLU A 1 97 ? -7.767 17.576 7.550 1.00 93.69 97 GLU A C 1
ATOM 813 O O . GLU A 1 97 ? -8.363 18.622 7.788 1.00 93.69 97 GLU A O 1
ATOM 818 N N . ASN A 1 98 ? -7.782 16.994 6.349 1.00 93.69 98 ASN A N 1
ATOM 819 C CA . ASN A 1 98 ? -8.539 17.512 5.199 1.00 93.69 98 ASN A CA 1
ATOM 820 C C . ASN A 1 98 ? -9.513 16.477 4.613 1.00 93.69 98 ASN A C 1
ATOM 822 O O . ASN A 1 98 ? -10.022 16.663 3.509 1.00 93.69 98 ASN A O 1
ATOM 826 N N . SER A 1 99 ? -9.750 15.376 5.336 1.00 90.62 99 SER A N 1
ATOM 827 C CA . SER A 1 99 ? -10.554 14.251 4.855 1.00 90.62 99 SER A CA 1
ATOM 828 C C . SER A 1 99 ? -11.997 14.639 4.549 1.00 90.62 99 SER A C 1
ATOM 830 O O . SER A 1 99 ? -12.697 15.204 5.392 1.00 90.62 99 SER A 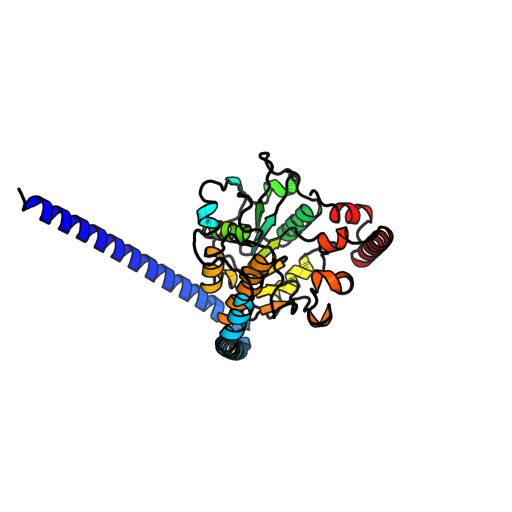O 1
ATOM 832 N N . LYS A 1 100 ? -12.497 14.219 3.385 1.00 92.00 100 LYS A N 1
ATOM 833 C CA . LYS A 1 100 ? -13.931 14.226 3.078 1.00 92.00 100 LYS A CA 1
ATOM 834 C C . LYS A 1 100 ? -14.582 12.943 3.590 1.00 92.00 100 LYS A C 1
ATOM 836 O O . LYS A 1 100 ? -14.456 11.888 2.976 1.00 92.00 100 LYS A O 1
ATOM 841 N N . LEU A 1 101 ? -15.333 13.041 4.685 1.00 91.62 101 LEU A N 1
ATOM 842 C CA . LEU A 1 101 ? -15.913 11.872 5.368 1.00 91.62 101 LEU A CA 1
ATOM 843 C C . LEU A 1 101 ? -16.946 11.088 4.533 1.00 91.62 101 LEU A C 1
ATOM 845 O O . LEU A 1 101 ? -17.178 9.913 4.800 1.00 91.62 101 LEU A O 1
ATOM 849 N N . GLU A 1 102 ? -17.525 11.705 3.500 1.00 92.31 102 GLU A N 1
ATOM 850 C CA . GLU A 1 102 ? -18.470 11.067 2.563 1.00 92.31 102 GLU A CA 1
ATOM 851 C C . GLU A 1 102 ? -17.783 10.493 1.302 1.00 92.31 102 GLU A C 1
ATOM 853 O O . GLU A 1 102 ? -18.442 10.212 0.298 1.00 92.31 102 GLU A O 1
ATOM 858 N N . ALA A 1 103 ? -16.449 10.372 1.294 1.00 93.69 103 ALA A N 1
ATOM 859 C CA . ALA A 1 103 ? -15.711 9.852 0.145 1.00 93.69 103 ALA A CA 1
ATOM 860 C C . ALA A 1 103 ? -16.080 8.389 -0.161 1.00 93.69 103 ALA A C 1
ATOM 862 O O . ALA A 1 103 ? -16.081 7.525 0.713 1.00 93.69 103 ALA A O 1
ATOM 863 N N . SER A 1 104 ? -16.323 8.078 -1.437 1.00 95.81 104 SER A N 1
ATOM 864 C CA . SER A 1 104 ? -16.602 6.705 -1.881 1.00 95.81 104 SER A CA 1
ATOM 865 C C . SER A 1 104 ? -15.335 5.877 -2.126 1.00 95.81 104 SER A C 1
ATOM 867 O O . SER A 1 104 ? -15.404 4.645 -2.139 1.00 95.81 104 SER A O 1
ATOM 869 N N . ARG A 1 105 ? -14.182 6.527 -2.310 1.00 98.19 105 ARG A N 1
ATOM 870 C CA . ARG A 1 105 ? -12.881 5.899 -2.564 1.00 98.19 105 ARG A CA 1
ATOM 871 C C . ARG A 1 105 ? -11.852 6.453 -1.594 1.00 98.19 105 ARG A C 1
ATOM 873 O O . ARG A 1 105 ? -11.692 7.668 -1.504 1.00 98.19 105 ARG A O 1
ATOM 880 N N . VAL A 1 106 ? -11.154 5.573 -0.881 1.00 98.56 106 VAL A N 1
ATOM 881 C CA . VAL A 1 106 ? -10.151 5.978 0.111 1.00 98.56 106 VAL A CA 1
ATOM 882 C C . VAL A 1 106 ? -8.865 5.177 -0.050 1.00 98.56 106 VAL A C 1
ATOM 884 O O . VAL A 1 106 ? -8.896 3.979 -0.317 1.00 98.56 106 VAL A O 1
ATOM 887 N N . ALA A 1 107 ? -7.717 5.825 0.107 1.00 98.69 107 ALA A N 1
ATOM 888 C CA . ALA A 1 107 ? -6.413 5.181 0.136 1.00 98.69 107 ALA A CA 1
ATOM 889 C C . ALA A 1 107 ? -5.756 5.377 1.506 1.00 98.69 107 ALA A C 1
ATOM 891 O O . ALA A 1 107 ? -5.540 6.504 1.956 1.00 98.69 107 ALA A O 1
ATOM 892 N N . LEU A 1 108 ? -5.411 4.264 2.152 1.00 98.81 108 LEU A N 1
ATOM 893 C CA . LEU A 1 108 ? -4.590 4.224 3.354 1.00 98.81 108 LEU A CA 1
ATOM 894 C C . LEU A 1 108 ? -3.136 3.989 2.941 1.00 98.81 108 LEU A C 1
ATOM 896 O O . LEU A 1 108 ? -2.752 2.885 2.539 1.00 98.81 108 LEU A O 1
ATOM 900 N N . VAL A 1 109 ? -2.328 5.040 3.040 1.00 98.69 109 VAL A N 1
ATOM 901 C CA . VAL A 1 109 ? -0.927 5.030 2.616 1.00 98.69 109 VAL A CA 1
ATOM 902 C C . VAL A 1 109 ? -0.038 4.854 3.842 1.00 98.69 109 VAL A C 1
ATOM 904 O O . VAL A 1 109 ? 0.039 5.739 4.690 1.00 98.69 109 VAL A O 1
ATOM 907 N N . ALA A 1 110 ? 0.634 3.711 3.952 1.00 98.25 110 ALA A N 1
ATOM 908 C CA . ALA A 1 110 ? 1.638 3.466 4.980 1.00 98.25 110 ALA A CA 1
ATOM 909 C C . ALA A 1 110 ? 2.980 4.086 4.564 1.00 98.25 110 ALA A C 1
ATOM 911 O O . ALA A 1 110 ? 3.443 3.882 3.442 1.00 98.25 110 ALA A O 1
ATOM 912 N N . HIS A 1 111 ? 3.600 4.833 5.475 1.00 97.31 111 HIS A N 1
ATOM 913 C CA . HIS A 1 111 ? 4.884 5.496 5.249 1.00 97.31 111 HIS A CA 1
ATOM 914 C C . HIS A 1 111 ? 5.806 5.332 6.459 1.00 97.31 111 HIS A C 1
ATOM 916 O O . HIS A 1 111 ? 5.372 5.501 7.604 1.00 97.31 111 HIS A O 1
ATOM 922 N N . TRP A 1 112 ? 7.092 5.078 6.222 1.00 95.06 112 TRP A N 1
ATOM 923 C CA . TRP A 1 112 ? 8.126 5.113 7.257 1.00 95.06 112 TRP A CA 1
ATOM 924 C C . TRP A 1 112 ? 9.349 5.904 6.788 1.00 95.06 112 TRP A C 1
ATOM 926 O O . TRP A 1 112 ? 9.818 5.751 5.663 1.00 95.06 112 TRP A O 1
ATOM 936 N N . SER A 1 113 ? 9.890 6.741 7.674 1.00 94.31 113 SER A N 1
ATOM 937 C CA . SER A 1 113 ? 11.097 7.517 7.394 1.00 94.31 113 SER A CA 1
ATOM 938 C C . SER A 1 113 ? 11.792 7.964 8.674 1.00 94.31 113 SER A C 1
ATOM 940 O O . SER A 1 113 ? 11.142 8.268 9.673 1.00 94.31 113 SER A O 1
ATOM 942 N N . ILE A 1 114 ? 13.114 8.074 8.644 1.00 93.88 114 ILE A N 1
ATOM 943 C CA . ILE A 1 114 ? 13.878 8.707 9.730 1.00 93.88 114 ILE A CA 1
ATOM 944 C C . ILE A 1 114 ? 13.831 10.237 9.580 1.00 93.88 114 ILE A C 1
ATOM 946 O O . ILE A 1 114 ? 13.872 10.975 10.565 1.00 93.88 114 ILE A O 1
ATOM 950 N N . GLN A 1 115 ? 13.687 10.725 8.347 1.00 93.81 115 GLN A N 1
ATOM 951 C CA . GLN A 1 115 ? 13.675 12.147 8.007 1.00 93.81 115 GLN A CA 1
ATOM 952 C C . GLN A 1 115 ? 12.246 12.658 7.761 1.00 93.81 115 GLN A C 1
ATOM 954 O O . GLN A 1 115 ? 11.396 11.900 7.289 1.00 93.81 115 GLN A O 1
ATOM 959 N N . PRO A 1 116 ? 11.956 13.944 8.036 1.00 93.88 116 PRO A N 1
ATOM 960 C CA . PRO A 1 116 ? 10.611 14.489 7.856 1.00 93.88 116 PRO A CA 1
ATOM 961 C C . PRO A 1 116 ? 10.224 14.672 6.380 1.00 93.88 116 PRO A C 1
ATOM 963 O O . PRO A 1 116 ? 9.040 14.765 6.071 1.00 93.88 116 PRO A O 1
ATOM 966 N N . ASN A 1 117 ? 11.192 14.738 5.464 1.00 93.75 117 ASN A N 1
ATOM 967 C CA . ASN A 1 117 ? 10.942 14.918 4.037 1.00 93.75 117 ASN A CA 1
ATOM 968 C C . ASN A 1 117 ? 10.351 13.649 3.418 1.00 93.75 117 ASN A C 1
ATOM 970 O O . ASN A 1 117 ? 10.963 12.580 3.472 1.00 93.75 117 ASN A O 1
ATOM 974 N N . ILE A 1 118 ? 9.183 13.775 2.787 1.00 93.56 118 ILE A N 1
ATOM 975 C CA . ILE A 1 118 ? 8.631 12.685 1.980 1.00 93.56 118 ILE A CA 1
ATOM 976 C C . ILE A 1 118 ? 9.399 12.561 0.659 1.00 93.56 118 ILE A C 1
ATOM 978 O O . ILE A 1 118 ? 9.875 13.549 0.102 1.00 93.56 118 ILE A O 1
ATOM 982 N N . SER A 1 119 ? 9.520 11.337 0.142 1.00 94.88 119 SER A N 1
ATOM 983 C CA . SER A 1 119 ? 10.171 11.109 -1.155 1.00 94.88 119 SER A CA 1
ATOM 984 C C . SER A 1 119 ? 9.329 11.629 -2.324 1.00 94.88 119 SER A C 1
ATOM 986 O O . SER A 1 119 ? 8.098 11.574 -2.276 1.00 94.88 119 SER A O 1
ATOM 988 N N . THR A 1 120 ? 9.983 12.009 -3.426 1.00 95.00 120 THR A N 1
ATOM 989 C CA . THR A 1 120 ? 9.308 12.381 -4.684 1.00 95.00 120 THR A CA 1
ATOM 990 C C . THR A 1 120 ? 8.384 11.274 -5.191 1.00 95.00 120 THR A C 1
ATOM 992 O O . THR A 1 120 ? 7.297 11.547 -5.690 1.00 95.00 120 THR A O 1
ATOM 995 N N . SER A 1 121 ? 8.777 10.009 -5.024 1.00 96.25 121 SER A N 1
ATOM 996 C CA . SER A 1 121 ? 7.946 8.862 -5.405 1.00 96.25 121 SER A CA 1
ATOM 997 C C . SER A 1 121 ? 6.683 8.729 -4.545 1.00 96.25 121 SER A C 1
ATOM 999 O O . SER A 1 121 ? 5.605 8.511 -5.094 1.00 96.25 121 SER A O 1
ATOM 1001 N N . LEU A 1 122 ? 6.774 8.924 -3.225 1.00 96.81 122 LEU A N 1
ATOM 1002 C CA . LEU A 1 122 ? 5.591 8.921 -2.358 1.00 96.81 122 LEU A CA 1
ATOM 1003 C C . LEU A 1 122 ? 4.662 10.096 -2.686 1.00 96.81 122 LEU A C 1
ATOM 1005 O O . LEU A 1 122 ? 3.450 9.917 -2.779 1.00 96.81 122 LEU A O 1
ATOM 1009 N N . GLU A 1 123 ? 5.229 11.282 -2.910 1.00 95.81 123 GLU A N 1
ATOM 1010 C CA . GLU A 1 123 ? 4.457 12.455 -3.315 1.00 95.81 123 GLU A CA 1
ATOM 1011 C C . GLU A 1 123 ? 3.722 12.213 -4.641 1.00 95.81 123 GLU A C 1
ATOM 1013 O O . GLU A 1 123 ? 2.512 12.431 -4.723 1.00 95.81 123 GLU A O 1
ATOM 1018 N N . LYS A 1 124 ? 4.413 11.677 -5.657 1.00 96.25 124 LYS A N 1
ATOM 1019 C CA . LYS A 1 124 ? 3.805 11.342 -6.952 1.00 96.25 124 LYS A CA 1
ATOM 1020 C C . LYS A 1 124 ? 2.693 10.301 -6.810 1.00 96.25 124 LYS A C 1
ATOM 1022 O O . LYS A 1 124 ? 1.635 10.468 -7.409 1.00 96.25 124 LYS A O 1
ATOM 1027 N N . LEU A 1 125 ? 2.891 9.262 -5.995 1.00 97.94 125 LEU A N 1
ATOM 1028 C CA . LEU A 1 125 ? 1.862 8.256 -5.709 1.00 97.94 125 LEU A CA 1
ATOM 1029 C C . LEU A 1 125 ? 0.596 8.887 -5.114 1.00 97.94 125 LEU A C 1
ATOM 1031 O O . LEU A 1 125 ? -0.506 8.606 -5.581 1.00 97.94 125 LEU A O 1
ATOM 1035 N N . ILE A 1 126 ? 0.751 9.743 -4.101 1.00 97.88 126 ILE A N 1
ATOM 1036 C CA . ILE A 1 126 ? -0.371 10.411 -3.430 1.00 97.88 126 ILE A CA 1
ATOM 1037 C C . ILE A 1 126 ? -1.110 11.334 -4.402 1.00 97.88 126 ILE A C 1
ATOM 1039 O O . ILE A 1 126 ? -2.338 11.298 -4.460 1.00 97.88 126 ILE A O 1
ATOM 1043 N N . LEU A 1 127 ? -0.384 12.122 -5.199 1.00 96.94 127 LEU A N 1
ATOM 1044 C CA . LEU A 1 127 ? -0.991 13.001 -6.200 1.00 96.94 127 LEU A CA 1
ATOM 1045 C C . LEU A 1 127 ? -1.773 12.214 -7.257 1.00 96.94 127 LEU A C 1
ATOM 1047 O O . LEU A 1 127 ? -2.880 12.611 -7.608 1.00 96.94 127 LEU A O 1
ATOM 1051 N N . GLU A 1 128 ? -1.248 11.084 -7.728 1.00 97.62 128 GLU A N 1
ATOM 1052 C CA . GLU A 1 128 ? -1.962 10.229 -8.677 1.00 97.62 128 GLU A CA 1
ATOM 1053 C C . GLU A 1 128 ? -3.230 9.608 -8.071 1.00 97.62 128 GLU A C 1
ATOM 1055 O O . GLU A 1 128 ? -4.252 9.549 -8.750 1.00 97.62 128 GLU A O 1
ATOM 1060 N N . LEU A 1 129 ? -3.217 9.204 -6.796 1.00 98.25 129 LEU A N 1
ATOM 1061 C CA . LEU A 1 129 ? -4.424 8.741 -6.096 1.00 98.25 129 LEU A CA 1
ATOM 1062 C C . LEU A 1 129 ? -5.469 9.863 -5.989 1.00 98.25 129 LEU A C 1
ATOM 1064 O O . LEU A 1 129 ? -6.622 9.676 -6.381 1.00 98.25 129 LEU A O 1
ATOM 1068 N N . LEU A 1 130 ? -5.047 11.049 -5.546 1.00 97.12 130 LEU A N 1
ATOM 1069 C CA . LEU A 1 130 ? -5.897 12.238 -5.436 1.00 97.12 130 LEU A CA 1
ATOM 1070 C C . LEU A 1 130 ? -6.500 12.671 -6.781 1.00 97.12 130 LEU A C 1
ATOM 1072 O O . LEU A 1 130 ? -7.622 13.170 -6.822 1.00 97.12 130 LEU A O 1
ATOM 1076 N N . ASN A 1 131 ? -5.756 12.517 -7.878 1.00 96.56 131 ASN A N 1
ATOM 1077 C CA . ASN A 1 131 ? -6.220 12.838 -9.231 1.00 96.56 131 ASN A CA 1
ATOM 1078 C C . ASN A 1 131 ? -7.197 11.793 -9.799 1.00 96.56 131 ASN A C 1
ATOM 1080 O O . ASN A 1 131 ? -7.785 12.030 -10.849 1.00 96.56 131 ASN A O 1
ATOM 1084 N N . ASN A 1 132 ? -7.367 10.655 -9.121 1.00 97.56 132 ASN A N 1
ATOM 1085 C CA . ASN A 1 132 ? -8.309 9.590 -9.471 1.00 97.56 132 ASN A CA 1
ATOM 1086 C C . ASN A 1 132 ? -9.402 9.426 -8.395 1.00 97.56 132 ASN A C 1
ATOM 1088 O O . ASN A 1 132 ? -9.905 8.323 -8.165 1.00 97.56 132 ASN A O 1
ATOM 1092 N N . ASP A 1 133 ? -9.753 10.538 -7.740 1.00 96.62 133 ASP A N 1
ATOM 1093 C CA . ASP A 1 133 ? -10.860 10.677 -6.786 1.00 96.62 133 ASP A CA 1
ATOM 1094 C C . ASP A 1 133 ? -10.740 9.849 -5.499 1.00 96.62 133 ASP A C 1
ATOM 1096 O O . ASP A 1 133 ? -11.738 9.615 -4.816 1.00 96.62 133 ASP A O 1
ATOM 1100 N N . TYR A 1 134 ? -9.529 9.426 -5.131 1.00 98.00 134 TYR A N 1
ATOM 1101 C CA . TYR A 1 134 ? -9.286 8.851 -3.811 1.00 98.00 134 TYR A CA 1
ATOM 1102 C C . TYR A 1 134 ? -9.078 9.958 -2.780 1.00 98.00 134 TYR A C 1
ATOM 1104 O O . TYR A 1 134 ? -8.228 10.830 -2.954 1.00 98.00 134 TYR A O 1
ATOM 1112 N N . GLU A 1 135 ? -9.799 9.876 -1.665 1.00 97.75 135 GLU A N 1
ATOM 1113 C CA . GLU A 1 135 ? -9.388 10.539 -0.429 1.00 97.75 135 GLU A CA 1
ATOM 1114 C C . GLU A 1 135 ? -8.146 9.826 0.117 1.00 97.75 135 GLU A C 1
ATOM 1116 O O . GLU A 1 135 ? -8.083 8.594 0.101 1.00 97.75 135 GLU A O 1
ATOM 1121 N N . VAL A 1 136 ? -7.142 10.569 0.584 1.00 98.19 136 VAL A N 1
ATOM 1122 C CA . VAL A 1 136 ? -5.864 9.974 0.996 1.00 98.19 136 VAL A CA 1
ATOM 1123 C C . VAL A 1 136 ? -5.596 10.243 2.468 1.00 98.19 136 VAL A C 1
ATOM 1125 O O . VAL A 1 136 ? -5.491 11.388 2.912 1.00 98.19 136 VAL A O 1
ATOM 1128 N N . ILE A 1 137 ? -5.403 9.157 3.212 1.00 98.38 137 ILE A N 1
ATOM 1129 C CA . ILE A 1 137 ? -4.942 9.188 4.595 1.00 98.38 137 ILE A CA 1
ATOM 1130 C C . ILE A 1 137 ? -3.524 8.624 4.608 1.00 98.38 137 ILE A C 1
ATOM 1132 O O . ILE A 1 137 ? -3.305 7.432 4.385 1.00 98.38 137 ILE A O 1
ATOM 1136 N N . LEU A 1 138 ? -2.551 9.494 4.859 1.00 98.38 138 LEU A N 1
ATOM 1137 C CA . LEU A 1 138 ? -1.153 9.128 5.031 1.00 98.38 138 LEU A CA 1
ATOM 1138 C C . LEU A 1 138 ? -0.900 8.779 6.499 1.00 98.38 138 LEU A C 1
ATOM 1140 O O . LEU A 1 138 ? -0.946 9.649 7.365 1.00 98.38 138 LEU A O 1
ATOM 1144 N N . ILE A 1 139 ? -0.595 7.513 6.777 1.00 98.38 139 ILE A N 1
ATOM 1145 C CA . ILE A 1 139 ? -0.239 7.030 8.110 1.00 98.38 139 ILE A CA 1
ATOM 1146 C C . ILE A 1 139 ? 1.273 6.846 8.173 1.00 98.38 139 ILE A C 1
ATOM 1148 O O . ILE A 1 139 ? 1.833 5.898 7.616 1.00 98.38 139 ILE A O 1
ATOM 1152 N N . SER A 1 140 ? 1.939 7.765 8.865 1.00 97.50 140 SER A N 1
ATOM 1153 C CA . SER A 1 140 ? 3.390 7.826 8.921 1.00 97.50 140 SER A CA 1
ATOM 1154 C C . SER A 1 140 ? 3.952 7.407 10.274 1.00 97.50 140 SER A C 1
ATOM 1156 O O . SER A 1 140 ? 3.679 8.007 11.315 1.00 97.50 140 SER A O 1
ATOM 1158 N N . ALA A 1 141 ? 4.823 6.404 10.220 1.00 96.81 141 ALA A N 1
ATOM 1159 C CA . ALA A 1 141 ? 5.696 5.965 11.297 1.00 96.81 141 ALA A CA 1
ATOM 1160 C C . ALA A 1 141 ? 7.037 6.721 11.306 1.00 96.81 141 ALA A C 1
ATOM 1162 O O . ALA A 1 141 ? 8.063 6.135 11.646 1.00 96.81 141 ALA A O 1
ATOM 1163 N N . CYS A 1 142 ? 7.059 7.982 10.857 1.00 95.88 142 CYS A N 1
ATOM 1164 C CA . CYS A 1 142 ? 8.296 8.750 10.810 1.00 95.88 142 CYS A CA 1
ATOM 1165 C C . CYS A 1 142 ? 8.854 8.978 12.227 1.00 95.88 142 CYS A C 1
ATOM 1167 O O . CYS A 1 142 ? 8.097 9.235 13.166 1.00 95.88 142 CYS A O 1
ATOM 1169 N N . GLU A 1 143 ? 10.170 8.861 12.385 1.00 93.88 143 GLU A N 1
ATOM 1170 C CA . GLU A 1 143 ? 10.842 8.966 13.689 1.00 93.88 143 GLU A CA 1
ATOM 1171 C C . GLU A 1 143 ? 11.242 10.406 14.037 1.00 93.88 143 GLU A C 1
ATOM 1173 O O . GLU A 1 143 ? 11.451 10.729 15.206 1.00 93.88 143 GLU A O 1
ATOM 1178 N N . SER A 1 144 ? 11.294 11.299 13.043 1.00 94.12 144 SER A N 1
ATOM 1179 C CA . SER A 1 144 ? 11.562 12.717 13.275 1.00 94.12 144 SER A CA 1
ATOM 1180 C C . SER A 1 144 ? 10.439 13.357 14.103 1.00 94.12 144 SER A C 1
ATOM 1182 O O . SER A 1 144 ? 9.267 13.186 13.753 1.00 94.12 144 SER A O 1
ATOM 1184 N N . PRO A 1 145 ? 10.759 14.147 15.147 1.00 91.44 145 PRO A N 1
ATOM 1185 C CA . PRO A 1 145 ? 9.754 14.889 15.909 1.00 91.44 145 PRO A CA 1
ATOM 1186 C C . PRO A 1 145 ? 9.172 16.075 15.125 1.00 91.44 145 PRO A C 1
ATOM 1188 O O . PRO A 1 145 ? 8.160 16.643 15.528 1.00 91.44 145 PRO A O 1
ATOM 1191 N N . ASN A 1 146 ? 9.808 16.464 14.016 1.00 94.06 146 ASN A N 1
ATOM 1192 C CA . ASN A 1 146 ? 9.311 17.518 13.145 1.00 94.06 146 ASN A CA 1
ATOM 1193 C C . ASN A 1 146 ? 8.106 17.022 12.337 1.00 94.06 146 ASN A C 1
ATOM 1195 O O . ASN A 1 146 ? 8.013 15.839 11.984 1.00 94.06 146 ASN A O 1
ATOM 1199 N N . LYS A 1 147 ? 7.215 17.962 11.998 1.00 93.00 147 LYS A N 1
ATOM 1200 C CA . LYS A 1 147 ? 6.132 17.710 11.042 1.00 93.00 147 LYS A CA 1
ATOM 1201 C C . LYS A 1 147 ? 6.699 17.217 9.717 1.00 93.00 147 LYS A C 1
ATOM 1203 O O . LYS A 1 147 ? 7.796 17.626 9.325 1.00 93.00 147 LYS A O 1
ATOM 1208 N N . LEU A 1 148 ? 5.941 16.369 9.026 1.00 94.12 148 LEU A N 1
ATOM 1209 C CA . LEU A 1 148 ? 6.332 15.928 7.695 1.00 94.12 148 LEU A CA 1
ATOM 1210 C C . LEU A 1 148 ? 6.429 17.121 6.745 1.00 94.12 148 LEU A C 1
ATOM 1212 O O . LEU A 1 148 ? 5.561 17.993 6.704 1.00 94.12 148 LEU A O 1
ATOM 1216 N N . VAL A 1 149 ? 7.497 17.131 5.957 1.00 92.38 149 VAL A N 1
ATOM 1217 C CA . VAL A 1 149 ? 7.748 18.139 4.935 1.00 92.38 149 VAL A CA 1
ATOM 1218 C C . VAL A 1 149 ? 7.353 17.547 3.591 1.00 92.38 149 VAL A C 1
ATOM 1220 O O . VAL A 1 149 ? 7.923 16.553 3.142 1.00 92.38 149 VAL A O 1
ATOM 1223 N N . SER A 1 150 ? 6.361 18.169 2.965 1.00 88.75 150 SER A N 1
ATOM 1224 C CA . SER A 1 150 ? 5.816 17.804 1.658 1.00 88.75 150 SER A CA 1
ATOM 1225 C C . SER A 1 150 ? 5.373 19.060 0.914 1.00 88.75 150 SER A C 1
ATOM 1227 O O . SER A 1 150 ? 5.359 20.148 1.499 1.00 88.75 150 SER A O 1
ATOM 1229 N N . SER A 1 151 ? 5.057 18.950 -0.378 1.00 88.88 151 SER A N 1
ATOM 1230 C CA . SER A 1 151 ? 4.601 20.126 -1.115 1.00 88.88 151 SER A CA 1
ATOM 1231 C C . SER A 1 151 ? 3.259 20.656 -0.580 1.00 88.88 151 SER A C 1
ATOM 1233 O O . SER A 1 151 ? 2.394 19.868 -0.182 1.00 88.88 151 SER A O 1
ATOM 1235 N N . PRO A 1 152 ? 3.023 21.984 -0.632 1.00 87.00 152 PRO A N 1
ATOM 1236 C CA . PRO A 1 152 ? 1.743 22.575 -0.231 1.00 87.00 152 PRO A CA 1
ATOM 1237 C C . PRO A 1 152 ? 0.540 21.954 -0.955 1.00 87.00 152 PRO A C 1
ATOM 1239 O O . PRO A 1 152 ? -0.513 21.727 -0.363 1.00 87.00 152 PRO A O 1
ATOM 1242 N N . LYS A 1 153 ? 0.744 21.578 -2.228 1.00 85.25 153 LYS A N 1
ATOM 1243 C CA . LYS A 1 153 ? -0.247 20.898 -3.075 1.00 85.25 153 LYS A CA 1
ATOM 1244 C C . LYS A 1 153 ? -0.762 19.593 -2.465 1.00 85.25 153 LYS A C 1
ATOM 1246 O O . LYS A 1 153 ? -1.881 19.190 -2.773 1.00 85.25 153 LYS A O 1
ATOM 1251 N N . LEU A 1 154 ? 0.063 18.919 -1.666 1.00 89.44 154 LEU A N 1
ATOM 1252 C CA . LEU A 1 154 ? -0.273 17.669 -1.001 1.00 89.44 154 LEU A CA 1
ATOM 1253 C C . LEU A 1 154 ? -0.859 17.930 0.388 1.00 89.44 154 LEU A C 1
ATOM 1255 O O . LEU A 1 154 ? -1.935 17.415 0.683 1.00 89.44 154 LEU A O 1
ATOM 1259 N N . THR A 1 155 ? -0.214 18.762 1.216 1.00 86.31 155 THR A N 1
ATOM 1260 C CA . THR A 1 155 ? -0.649 18.994 2.607 1.00 86.31 155 THR A CA 1
ATOM 1261 C C . THR A 1 155 ? -2.059 19.555 2.722 1.00 86.31 155 THR A C 1
ATOM 1263 O O . THR A 1 155 ? -2.725 19.277 3.705 1.00 86.31 155 THR A O 1
ATOM 1266 N N . GLU A 1 156 ? -2.533 20.320 1.739 1.00 89.31 156 GLU A N 1
ATOM 1267 C CA . GLU A 1 156 ? -3.884 20.908 1.746 1.00 89.31 156 GLU A CA 1
ATOM 1268 C C . GLU A 1 156 ? -4.984 19.921 1.319 1.00 89.31 156 GLU A C 1
ATOM 1270 O O . GLU A 1 156 ? -6.169 20.240 1.384 1.00 89.31 156 GLU A O 1
ATOM 1275 N N . ARG A 1 157 ? -4.610 18.729 0.835 1.00 94.12 157 ARG A N 1
ATOM 1276 C CA . ARG A 1 157 ? -5.534 17.778 0.196 1.00 94.12 157 ARG A CA 1
ATOM 1277 C C . ARG A 1 157 ? -5.604 16.418 0.873 1.00 94.12 157 ARG A C 1
ATOM 1279 O O . ARG A 1 157 ? -6.368 15.580 0.410 1.00 94.12 157 ARG A O 1
ATOM 1286 N N . ILE A 1 158 ? -4.797 16.177 1.904 1.00 96.38 158 ILE A N 1
ATOM 1287 C CA . ILE A 1 158 ? -4.726 14.872 2.567 1.00 96.38 158 ILE A CA 1
ATOM 1288 C C . ILE A 1 158 ? -4.867 14.993 4.074 1.00 96.38 158 ILE A C 1
ATOM 1290 O O . ILE A 1 158 ? -4.679 16.062 4.653 1.00 96.38 158 ILE A O 1
ATOM 1294 N N . THR A 1 159 ? -5.117 13.859 4.714 1.00 97.31 159 THR A N 1
ATOM 1295 C CA . THR A 1 159 ? -4.980 13.720 6.165 1.00 97.31 159 THR A CA 1
ATOM 1296 C C . THR A 1 159 ? -3.671 13.018 6.500 1.00 97.31 159 THR A C 1
ATOM 1298 O O . THR A 1 159 ? -3.338 12.002 5.891 1.00 97.31 159 THR A O 1
ATOM 1301 N N . ILE A 1 160 ? -2.925 13.552 7.468 1.00 97.50 160 ILE A N 1
ATOM 1302 C CA . ILE A 1 160 ? -1.651 12.990 7.929 1.00 97.50 160 ILE A CA 1
ATOM 1303 C C . ILE A 1 160 ? -1.802 12.542 9.377 1.00 97.50 160 ILE A C 1
ATOM 1305 O O . ILE A 1 160 ? -1.969 13.361 10.281 1.00 97.50 160 ILE A O 1
ATOM 1309 N N . ILE A 1 161 ? -1.675 11.236 9.589 1.00 97.38 161 ILE A N 1
ATOM 1310 C CA . ILE A 1 161 ? -1.684 10.594 10.900 1.00 97.38 161 ILE A CA 1
ATOM 1311 C C . ILE A 1 161 ? -0.259 10.158 11.232 1.00 97.38 161 ILE A C 1
ATOM 1313 O O . ILE A 1 161 ? 0.347 9.360 10.516 1.00 97.38 161 ILE A O 1
ATOM 1317 N N . ARG A 1 162 ? 0.281 10.644 12.345 1.00 97.12 162 ARG A N 1
ATOM 1318 C CA . ARG A 1 162 ? 1.552 10.189 12.908 1.00 97.12 162 ARG A CA 1
ATOM 1319 C C . ARG A 1 162 ? 1.324 9.101 13.927 1.00 97.12 162 ARG A C 1
ATOM 1321 O O . ARG A 1 162 ? 0.408 9.183 14.740 1.00 97.12 162 ARG A O 1
ATOM 1328 N N . LYS A 1 163 ? 2.201 8.104 13.908 1.00 96.44 163 LYS A N 1
ATOM 1329 C CA . LYS A 1 163 ? 2.197 6.997 14.863 1.00 96.44 163 LYS A CA 1
ATOM 1330 C C . LYS A 1 163 ? 3.623 6.593 15.246 1.00 96.44 163 LYS A C 1
ATOM 1332 O O . LYS A 1 163 ? 4.551 6.845 14.477 1.00 96.44 163 LYS A O 1
ATOM 1337 N N . PRO A 1 164 ? 3.817 5.882 16.368 1.00 95.31 164 PRO A N 1
ATOM 1338 C CA . PRO A 1 164 ? 5.073 5.186 16.623 1.00 95.31 164 PRO A CA 1
ATOM 1339 C C . PRO A 1 164 ? 5.328 4.083 15.580 1.00 95.31 164 PRO A C 1
ATOM 1341 O O . PRO A 1 164 ? 4.402 3.543 14.957 1.00 95.31 164 PRO A O 1
ATOM 1344 N N . ASN A 1 165 ? 6.593 3.700 15.408 1.00 93.75 165 ASN A N 1
ATOM 1345 C CA . ASN A 1 165 ? 7.004 2.629 14.500 1.00 93.75 165 ASN A CA 1
ATOM 1346 C C . ASN A 1 165 ? 6.680 1.228 15.057 1.00 93.75 165 ASN A C 1
ATOM 1348 O O . ASN A 1 165 ? 7.557 0.459 15.432 1.00 93.75 165 ASN A O 1
ATOM 1352 N N . LEU A 1 166 ? 5.385 0.917 15.142 1.00 92.56 166 LEU A N 1
ATOM 1353 C CA . LEU A 1 166 ? 4.842 -0.358 15.611 1.00 92.56 166 LEU A CA 1
ATOM 1354 C C . LEU A 1 166 ? 4.055 -1.041 14.491 1.00 92.56 166 LEU A C 1
ATOM 1356 O O . LEU A 1 166 ? 3.310 -0.373 13.765 1.00 92.56 166 LEU A O 1
ATOM 1360 N N . GLY A 1 167 ? 4.213 -2.362 14.369 1.00 88.75 167 GLY A N 1
ATOM 1361 C CA . GLY A 1 167 ? 3.405 -3.207 13.481 1.00 88.75 167 GLY A CA 1
ATOM 1362 C C . GLY A 1 167 ? 3.668 -3.069 11.978 1.00 88.75 167 GLY A C 1
ATOM 1363 O O . GLY A 1 167 ? 2.900 -3.627 11.196 1.00 88.75 167 GLY A O 1
ATOM 1364 N N . TYR A 1 168 ? 4.720 -2.350 11.565 1.00 91.50 168 TYR A N 1
ATOM 1365 C CA . TYR A 1 168 ? 5.017 -2.047 10.155 1.00 91.50 168 TYR A CA 1
ATOM 1366 C C . TYR A 1 168 ? 3.778 -1.500 9.407 1.00 91.50 168 TYR A C 1
ATOM 1368 O O . TYR A 1 168 ? 2.956 -0.796 10.000 1.00 91.50 168 TYR A O 1
ATOM 1376 N N . ASP A 1 169 ? 3.641 -1.810 8.117 1.00 95.25 169 ASP A N 1
ATOM 1377 C CA . ASP A 1 169 ? 2.570 -1.298 7.255 1.00 95.25 169 ASP A CA 1
ATOM 1378 C C . ASP A 1 169 ? 1.179 -1.751 7.710 1.00 95.25 169 ASP A C 1
ATOM 1380 O O . ASP A 1 169 ? 0.243 -0.956 7.729 1.00 95.25 169 ASP A O 1
ATOM 1384 N N . PHE A 1 170 ? 1.043 -2.996 8.175 1.00 96.31 170 PHE A N 1
ATOM 1385 C CA . PHE A 1 170 ? -0.228 -3.491 8.710 1.00 96.31 170 PHE A CA 1
ATOM 1386 C C . PHE A 1 170 ? -0.646 -2.748 9.978 1.00 96.31 170 PHE A C 1
ATOM 1388 O O . PHE A 1 170 ? -1.830 -2.483 10.164 1.00 96.31 170 PHE A O 1
ATOM 1395 N N . GLY A 1 171 ? 0.311 -2.341 10.815 1.00 96.38 171 GLY A N 1
ATOM 1396 C CA . GLY A 1 171 ? 0.050 -1.452 11.944 1.00 96.38 171 GLY A CA 1
ATOM 1397 C C . GLY A 1 171 ? -0.446 -0.073 11.503 1.00 96.38 171 GLY A C 1
ATOM 1398 O O . GLY A 1 171 ? -1.347 0.488 12.125 1.00 96.38 171 GLY A O 1
ATOM 1399 N N . SER A 1 172 ? 0.100 0.462 10.405 1.00 97.88 172 SER A N 1
ATOM 1400 C CA . SER A 1 172 ? -0.386 1.704 9.792 1.00 97.88 172 SER A CA 1
ATOM 1401 C C . SER A 1 172 ? -1.825 1.565 9.293 1.00 97.88 172 SER A C 1
ATOM 1403 O O . SER A 1 172 ? -2.659 2.417 9.590 1.00 97.88 172 SER A O 1
ATOM 1405 N N . TRP A 1 173 ? -2.149 0.481 8.586 1.00 98.25 173 TRP A N 1
ATOM 1406 C CA . TRP A 1 173 ? -3.500 0.253 8.067 1.00 98.25 173 TRP A CA 1
ATOM 1407 C C . TRP A 1 173 ? -4.516 -0.094 9.155 1.00 98.25 173 TRP A C 1
ATOM 1409 O O . TRP A 1 173 ? -5.667 0.310 9.034 1.00 98.25 173 TRP A O 1
ATOM 1419 N N . ALA A 1 174 ? -4.111 -0.766 10.235 1.00 97.69 174 ALA A N 1
ATOM 1420 C CA . ALA A 1 174 ? -4.961 -0.992 11.404 1.00 97.69 174 ALA A CA 1
ATOM 1421 C C . ALA A 1 174 ? -5.403 0.337 12.042 1.00 97.69 174 ALA A C 1
ATOM 1423 O O . ALA A 1 174 ? -6.585 0.544 12.304 1.00 97.69 174 ALA A O 1
ATOM 1424 N N . LEU A 1 175 ? -4.472 1.280 12.216 1.00 97.69 175 LEU A N 1
ATOM 1425 C CA . LEU A 1 175 ? -4.783 2.621 12.722 1.00 97.69 175 LEU A CA 1
ATOM 1426 C C . LEU A 1 175 ? -5.570 3.462 11.710 1.00 97.69 175 LEU A C 1
ATOM 1428 O O . LEU A 1 175 ? -6.501 4.168 12.091 1.00 97.69 175 LEU A O 1
ATOM 1432 N N . GLY A 1 176 ? -5.249 3.351 10.418 1.00 97.25 176 GLY A N 1
ATOM 1433 C CA . GLY A 1 176 ? -6.041 3.965 9.353 1.00 97.25 176 GLY A CA 1
ATOM 1434 C C . GLY A 1 176 ? -7.488 3.458 9.346 1.00 97.25 176 GLY A C 1
ATOM 1435 O O . GLY A 1 176 ? -8.412 4.253 9.217 1.00 97.25 176 GLY A O 1
ATOM 1436 N N . ASN A 1 177 ? -7.704 2.160 9.576 1.00 97.25 177 ASN A N 1
ATOM 1437 C CA . ASN A 1 177 ? -9.033 1.560 9.693 1.00 97.25 177 ASN A CA 1
ATOM 1438 C C . ASN A 1 177 ? -9.834 2.126 10.877 1.00 97.25 177 ASN A C 1
ATOM 1440 O O . ASN A 1 177 ? -11.034 2.353 10.745 1.00 97.25 177 ASN A O 1
ATOM 1444 N N . GLU A 1 178 ? -9.186 2.398 12.014 1.00 96.00 178 GLU A N 1
ATOM 1445 C CA . GLU A 1 178 ? -9.842 3.076 13.139 1.00 96.00 178 GLU A CA 1
ATOM 1446 C C . GLU A 1 178 ? -10.307 4.487 12.759 1.00 96.00 178 GLU A C 1
ATOM 1448 O O . GLU A 1 178 ? -11.428 4.866 13.091 1.00 96.00 178 GLU A O 1
ATOM 1453 N N . TYR A 1 179 ? -9.497 5.232 12.001 1.00 95.12 179 TYR A N 1
ATOM 1454 C CA . TYR A 1 179 ? -9.881 6.554 11.498 1.00 95.12 179 TYR A CA 1
ATOM 1455 C C . TYR A 1 179 ? -11.031 6.483 10.476 1.00 95.12 179 TYR A C 1
ATOM 1457 O O . TYR A 1 179 ? -11.946 7.306 10.508 1.00 95.12 179 TYR A O 1
ATOM 1465 N N . LEU A 1 180 ? -11.058 5.448 9.627 1.00 94.81 180 LEU A N 1
ATOM 1466 C CA . LEU A 1 180 ? -12.139 5.220 8.658 1.00 94.81 180 LEU A CA 1
ATOM 1467 C C . LEU A 1 180 ? -13.510 4.949 9.287 1.00 94.81 180 LEU A C 1
ATOM 1469 O O . LEU A 1 180 ? -14.511 5.005 8.576 1.00 94.81 180 LEU A O 1
ATOM 1473 N N . LYS A 1 181 ? -13.610 4.691 10.596 1.00 92.62 181 LYS A N 1
ATOM 1474 C CA . LYS A 1 181 ? -14.916 4.583 11.275 1.00 92.62 181 LYS A CA 1
ATOM 1475 C C . LYS A 1 181 ? -15.721 5.881 11.216 1.00 92.62 181 LYS A C 1
ATOM 1477 O O . LYS A 1 181 ? -16.943 5.833 11.324 1.00 92.62 181 LYS A O 1
ATOM 1482 N N . ASN A 1 182 ? -15.045 7.013 11.022 1.00 88.94 182 ASN A N 1
ATOM 1483 C CA . ASN A 1 182 ? -15.673 8.320 10.842 1.00 88.94 182 ASN A CA 1
ATOM 1484 C C . ASN A 1 182 ? -16.247 8.513 9.431 1.00 88.94 182 ASN A C 1
ATOM 1486 O O . ASN A 1 182 ? -16.938 9.498 9.188 1.00 88.94 182 ASN A O 1
ATOM 1490 N N . PHE A 1 183 ? -15.944 7.602 8.502 1.00 93.62 183 PHE A N 1
ATOM 1491 C CA . PHE A 1 183 ? -16.359 7.709 7.114 1.00 93.62 183 PHE A CA 1
ATOM 1492 C C . PHE A 1 183 ? -17.671 6.983 6.847 1.00 93.62 183 PHE A C 1
ATOM 1494 O O . PHE A 1 183 ? -18.039 5.980 7.464 1.00 93.62 183 PHE A O 1
ATOM 1501 N N . SER A 1 184 ? -18.349 7.495 5.835 1.00 89.69 184 SER A N 1
ATOM 1502 C CA . SER A 1 184 ? -19.653 7.091 5.356 1.00 89.69 184 SER A CA 1
ATOM 1503 C C . SER A 1 184 ? -19.545 6.807 3.856 1.00 89.69 184 SER A C 1
ATOM 1505 O O . SER A 1 184 ? -18.833 7.490 3.130 1.00 89.69 184 SER A O 1
ATOM 1507 N N . GLY A 1 185 ? -20.210 5.755 3.373 1.00 89.38 185 GLY A N 1
ATOM 1508 C CA . GLY A 1 185 ? -20.328 5.514 1.929 1.00 89.38 185 GLY A CA 1
ATOM 1509 C C . GLY A 1 185 ? -19.081 4.987 1.200 1.00 89.38 185 GLY A C 1
ATOM 1510 O O . GLY A 1 185 ? -19.151 4.808 -0.013 1.00 89.38 185 GLY A O 1
ATOM 1511 N N . VAL A 1 186 ? -17.983 4.670 1.894 1.00 95.94 186 VAL A N 1
ATOM 1512 C CA . VAL A 1 186 ? -16.763 4.115 1.279 1.00 95.94 186 VAL A CA 1
ATOM 1513 C C . VAL A 1 186 ? -17.055 2.774 0.586 1.00 95.94 186 VAL A C 1
ATOM 1515 O O . VAL A 1 186 ? -17.521 1.808 1.197 1.00 95.94 186 VAL A O 1
ATOM 1518 N N . ARG A 1 187 ? -16.774 2.712 -0.718 1.00 95.44 187 ARG A N 1
ATOM 1519 C CA . ARG A 1 187 ? -16.980 1.551 -1.600 1.00 95.44 187 ARG A CA 1
ATOM 1520 C C . ARG A 1 187 ? -15.673 0.907 -2.029 1.00 95.44 187 ARG A C 1
ATOM 1522 O O . ARG A 1 187 ? -15.656 -0.307 -2.235 1.00 95.44 187 ARG A O 1
ATOM 1529 N N . GLU A 1 188 ? -14.615 1.696 -2.171 1.00 98.06 188 GLU A N 1
ATOM 1530 C CA . GLU A 1 188 ? -13.291 1.214 -2.547 1.00 98.06 188 GLU A CA 1
ATOM 1531 C C . GLU A 1 188 ? -12.243 1.672 -1.540 1.00 98.06 188 GLU A C 1
ATOM 1533 O O . GLU A 1 188 ? -12.222 2.836 -1.136 1.00 98.06 188 GLU A O 1
ATOM 1538 N N . VAL A 1 189 ? -11.368 0.746 -1.150 1.00 98.69 189 VAL A N 1
ATOM 1539 C CA . VAL A 1 189 ? -10.243 1.025 -0.258 1.00 98.69 189 VAL A CA 1
ATOM 1540 C C . VAL A 1 189 ? -8.961 0.504 -0.884 1.00 98.69 189 VAL A C 1
ATOM 1542 O O . VAL A 1 189 ? -8.892 -0.658 -1.281 1.00 98.69 189 VAL A O 1
ATOM 1545 N N . ILE A 1 190 ? -7.933 1.345 -0.946 1.00 98.75 190 ILE A N 1
ATOM 1546 C CA . ILE A 1 190 ? -6.571 0.933 -1.287 1.00 98.75 190 ILE A CA 1
ATOM 1547 C C . ILE A 1 190 ? -5.728 0.894 -0.019 1.00 98.75 190 ILE A C 1
ATOM 1549 O O . ILE A 1 190 ? -5.653 1.876 0.715 1.00 98.75 190 ILE A O 1
ATOM 1553 N N . LEU A 1 191 ? -5.052 -0.228 0.202 1.00 98.81 191 LEU A N 1
ATOM 1554 C CA . LEU A 1 191 ? -3.920 -0.331 1.113 1.00 98.81 191 LEU A CA 1
ATOM 1555 C C . LEU A 1 191 ? -2.645 -0.270 0.277 1.00 98.81 191 LEU A C 1
ATOM 1557 O O . LEU A 1 191 ? -2.448 -1.091 -0.619 1.00 98.81 191 LEU A O 1
ATOM 1561 N N . VAL A 1 192 ? -1.786 0.707 0.540 1.00 98.62 192 VAL A N 1
ATOM 1562 C CA . VAL A 1 192 ? -0.540 0.900 -0.214 1.00 98.62 192 VAL A CA 1
ATOM 1563 C C . VAL A 1 192 ? 0.571 1.346 0.728 1.00 98.62 192 VAL A C 1
ATOM 1565 O O . VAL A 1 192 ? 0.305 2.006 1.731 1.00 98.62 192 VAL A O 1
ATOM 1568 N N . ASN A 1 193 ? 1.811 0.955 0.438 1.00 96.88 193 ASN A N 1
ATOM 1569 C CA . ASN A 1 193 ? 2.993 1.399 1.181 1.00 96.88 193 ASN A CA 1
ATOM 1570 C C . ASN A 1 193 ? 4.035 2.035 0.249 1.00 96.88 193 ASN A C 1
ATOM 1572 O O . ASN A 1 193 ? 3.949 1.937 -0.976 1.00 96.88 193 ASN A O 1
ATOM 1576 N N . ASP A 1 194 ? 5.052 2.659 0.832 1.00 94.75 194 ASP A N 1
ATOM 1577 C CA . ASP A 1 194 ? 6.116 3.377 0.123 1.00 94.75 194 ASP A CA 1
ATOM 1578 C C . ASP A 1 194 ? 7.364 2.516 -0.177 1.00 94.75 194 ASP A C 1
ATOM 1580 O O . ASP A 1 194 ? 8.422 3.018 -0.573 1.00 94.75 194 ASP A O 1
ATOM 1584 N N . SER A 1 195 ? 7.250 1.187 -0.052 1.00 94.75 195 SER A N 1
ATOM 1585 C CA . SER A 1 195 ? 8.359 0.245 -0.289 1.00 94.75 195 SER A CA 1
ATOM 1586 C C . SER A 1 195 ? 8.798 0.142 -1.761 1.00 94.75 195 SER A C 1
ATOM 1588 O O . SER A 1 195 ? 9.822 -0.485 -2.080 1.00 94.75 195 SER A O 1
ATOM 1590 N N . CYS A 1 196 ? 8.030 0.741 -2.670 1.00 96.38 196 CYS A N 1
ATOM 1591 C CA . CYS A 1 196 ? 8.295 0.811 -4.100 1.00 96.38 196 CYS A CA 1
ATOM 1592 C C . CYS A 1 196 ? 8.647 2.239 -4.538 1.00 96.38 196 CYS A C 1
ATOM 1594 O O . CYS A 1 196 ? 8.153 3.210 -3.977 1.00 96.38 196 CYS A O 1
ATOM 1596 N N . ALA A 1 197 ? 9.486 2.341 -5.565 1.00 96.75 197 ALA A N 1
ATOM 1597 C CA . ALA A 1 197 ? 9.674 3.549 -6.353 1.00 96.75 197 ALA A CA 1
ATOM 1598 C C . ALA A 1 197 ? 8.659 3.585 -7.509 1.00 96.75 197 ALA A C 1
ATOM 1600 O O . ALA A 1 197 ? 8.295 2.535 -8.052 1.00 96.75 197 ALA A O 1
ATOM 1601 N N . GLY A 1 198 ? 8.227 4.792 -7.871 1.00 95.12 198 GLY A N 1
ATOM 1602 C CA . GLY A 1 198 ? 7.166 5.071 -8.843 1.00 95.12 198 GLY A CA 1
ATOM 1603 C C . GLY A 1 198 ? 6.022 5.906 -8.237 1.00 95.12 198 GLY A C 1
ATOM 1604 O O . GLY A 1 198 ? 6.183 6.433 -7.138 1.00 95.12 198 GLY A O 1
ATOM 1605 N N . PRO A 1 199 ? 4.871 6.035 -8.917 1.00 97.00 199 PRO A N 1
ATOM 1606 C CA . PRO A 1 199 ? 4.580 5.440 -10.216 1.00 97.00 199 PRO A CA 1
ATOM 1607 C C . PRO A 1 199 ? 5.390 6.106 -11.340 1.00 97.00 199 PRO A C 1
ATOM 1609 O O . PRO A 1 199 ? 5.589 7.321 -11.347 1.00 97.00 199 PRO A O 1
ATOM 1612 N N . PHE A 1 200 ? 5.886 5.314 -12.292 1.00 96.06 200 PHE A N 1
ATOM 1613 C CA . PHE A 1 200 ? 6.631 5.838 -13.446 1.00 96.06 200 PHE A CA 1
ATOM 1614 C C . PHE A 1 200 ? 5.707 6.446 -14.511 1.00 96.06 200 PHE A C 1
ATOM 1616 O O . PHE A 1 200 ? 6.088 7.395 -15.178 1.00 96.06 200 PHE A O 1
ATOM 1623 N N . GLY A 1 201 ? 4.461 5.986 -14.608 1.00 89.81 201 GLY A N 1
ATOM 1624 C CA . GLY A 1 201 ? 3.434 6.571 -15.474 1.00 89.81 201 GLY A CA 1
ATOM 1625 C C . GLY A 1 201 ? 2.244 7.125 -14.694 1.00 89.81 201 GLY A C 1
ATOM 1626 O O . GLY A 1 201 ? 2.256 7.176 -13.462 1.00 89.81 201 GLY A O 1
ATOM 1627 N N . LYS A 1 202 ? 1.189 7.498 -15.425 1.00 92.62 202 LYS A N 1
ATOM 1628 C CA . LYS A 1 202 ? -0.116 7.818 -14.832 1.00 92.62 202 LYS A CA 1
ATOM 1629 C C . LYS A 1 202 ? -0.715 6.568 -14.190 1.00 92.62 202 LYS A C 1
ATOM 1631 O O . LYS A 1 202 ? -0.745 5.507 -14.811 1.00 92.62 202 LYS A O 1
ATOM 1636 N N . LEU A 1 203 ? -1.235 6.691 -12.975 1.00 95.94 203 LEU A N 1
ATOM 1637 C CA . LEU A 1 203 ? -1.782 5.553 -12.233 1.00 95.94 203 LEU A CA 1
ATOM 1638 C C . LEU A 1 203 ? -3.229 5.226 -12.632 1.00 95.94 203 LEU A C 1
ATOM 1640 O O . LEU A 1 203 ? -3.691 4.118 -12.370 1.00 95.94 203 LEU A O 1
ATOM 1644 N N . GLY A 1 204 ? -3.930 6.152 -13.298 1.00 96.50 204 GLY A N 1
ATOM 1645 C CA . GLY A 1 204 ? -5.355 6.021 -13.626 1.00 96.50 204 GLY A CA 1
ATOM 1646 C C . GLY A 1 204 ? -5.719 4.746 -14.392 1.00 96.50 204 GLY A C 1
ATOM 1647 O O . GLY A 1 204 ? -6.694 4.085 -14.046 1.00 96.50 204 GLY A O 1
ATOM 1648 N N . GLU A 1 205 ? -4.898 4.321 -15.358 1.00 93.56 205 GLU A N 1
ATOM 1649 C CA . GLU A 1 205 ? -5.133 3.058 -16.074 1.00 93.56 205 GLU A CA 1
ATOM 1650 C C . GLU A 1 205 ? -5.024 1.842 -15.140 1.00 93.56 205 GLU A C 1
ATOM 1652 O O . GLU A 1 205 ? -5.862 0.941 -15.174 1.00 93.56 205 GLU A O 1
ATOM 1657 N N . THR A 1 206 ? -4.025 1.830 -14.251 1.00 96.19 206 THR A N 1
ATOM 1658 C CA . THR A 1 206 ? -3.867 0.756 -13.259 1.00 96.19 206 THR A CA 1
ATOM 1659 C C . THR A 1 206 ? -5.052 0.728 -12.291 1.00 96.19 206 THR A C 1
ATOM 1661 O O . THR A 1 206 ? -5.568 -0.347 -11.995 1.00 96.19 206 THR A O 1
ATOM 1664 N N . LEU A 1 207 ? -5.531 1.892 -11.838 1.00 97.94 207 LEU A N 1
ATOM 1665 C CA . LEU A 1 207 ? -6.695 2.004 -10.950 1.00 97.94 207 LEU A CA 1
ATOM 1666 C C . LEU A 1 207 ? -7.996 1.560 -11.634 1.00 97.94 207 LEU A C 1
ATOM 1668 O O . LEU A 1 207 ? -8.805 0.873 -11.006 1.00 97.94 207 LEU A O 1
ATOM 1672 N N . SER A 1 208 ? -8.182 1.882 -12.919 1.00 96.12 208 SER A N 1
ATOM 1673 C CA . SER A 1 208 ? -9.314 1.374 -13.707 1.00 96.12 208 SER A CA 1
ATOM 1674 C C . SER A 1 208 ? -9.262 -0.146 -13.786 1.00 96.12 208 SER A C 1
ATOM 1676 O O . SER A 1 208 ? -10.219 -0.813 -13.409 1.00 96.12 208 SER A O 1
ATOM 1678 N N . ARG A 1 209 ? -8.104 -0.715 -14.147 1.00 94.88 209 ARG A N 1
ATOM 1679 C CA . ARG A 1 209 ? -7.915 -2.171 -14.210 1.00 94.88 209 ARG A CA 1
ATOM 1680 C C . ARG A 1 209 ? -8.193 -2.858 -12.871 1.00 94.88 209 ARG A C 1
ATOM 1682 O O . ARG A 1 209 ? -8.776 -3.935 -12.874 1.00 94.88 209 ARG A O 1
ATOM 1689 N N . LEU A 1 210 ? -7.808 -2.257 -11.739 1.00 94.50 210 LEU A N 1
ATOM 1690 C CA . LEU A 1 210 ? -8.143 -2.768 -10.399 1.00 94.50 210 LEU A CA 1
ATOM 1691 C C . LEU A 1 210 ? -9.658 -2.757 -10.147 1.00 94.50 210 LEU A C 1
ATOM 1693 O O . LEU A 1 210 ? -10.214 -3.748 -9.674 1.00 94.50 210 LEU A O 1
ATOM 1697 N N . SER A 1 211 ? -10.328 -1.664 -10.513 1.00 93.31 211 SER A N 1
ATOM 1698 C CA . SER A 1 211 ? -11.783 -1.508 -10.372 1.00 93.31 211 SER A CA 1
ATOM 1699 C C . SER A 1 211 ? -12.552 -2.526 -11.225 1.00 93.31 211 SER A C 1
ATOM 1701 O O . SER A 1 211 ? -13.513 -3.149 -10.754 1.00 93.31 211 SER A O 1
ATOM 1703 N N . ASP A 1 212 ? -12.073 -2.749 -12.450 1.00 91.44 212 ASP A N 1
ATOM 1704 C CA . ASP A 1 212 ? -12.673 -3.629 -13.456 1.00 91.44 212 ASP A CA 1
ATOM 1705 C C . ASP A 1 212 ? -12.314 -5.111 -13.254 1.00 91.44 212 ASP A C 1
ATOM 1707 O O . ASP A 1 212 ? -13.009 -5.992 -13.765 1.00 91.44 212 ASP A O 1
ATOM 1711 N N . ALA A 1 213 ? -11.262 -5.415 -12.484 1.00 90.19 213 ALA A N 1
ATOM 1712 C CA . ALA A 1 213 ? -10.815 -6.783 -12.232 1.00 90.19 213 ALA A CA 1
ATOM 1713 C C . ALA A 1 213 ? -11.953 -7.649 -11.660 1.00 90.19 213 ALA A C 1
ATOM 1715 O O . ALA A 1 213 ? -12.728 -7.175 -10.835 1.00 90.19 213 ALA A O 1
ATOM 1716 N N . PRO A 1 214 ? -12.066 -8.942 -11.996 1.00 87.69 214 PRO A N 1
ATOM 1717 C CA . PRO A 1 214 ? -13.180 -9.780 -11.536 1.00 87.69 214 PRO A CA 1
ATOM 1718 C C . PRO A 1 214 ? -13.122 -10.147 -10.037 1.00 87.69 214 PRO A C 1
ATOM 1720 O O . PRO A 1 214 ? -13.970 -10.900 -9.558 1.00 87.69 214 PRO A O 1
ATOM 1723 N N . PHE A 1 215 ? -12.132 -9.644 -9.296 1.00 91.62 215 PHE A N 1
ATOM 1724 C CA . PHE A 1 215 ? -11.870 -9.970 -7.896 1.00 91.62 215 PHE A CA 1
ATOM 1725 C C . PHE A 1 215 ? -12.464 -8.920 -6.944 1.00 91.62 215 PHE A C 1
ATOM 1727 O O . PHE A 1 215 ? -12.578 -7.745 -7.285 1.00 91.62 215 PHE A O 1
ATOM 1734 N N . ASP A 1 216 ? -12.844 -9.340 -5.736 1.00 94.75 216 ASP A N 1
ATOM 1735 C CA . ASP A 1 216 ? -13.302 -8.443 -4.663 1.00 94.75 216 ASP A CA 1
ATOM 1736 C C . ASP A 1 216 ? -12.132 -7.820 -3.890 1.00 94.75 216 ASP A C 1
ATOM 1738 O O . ASP A 1 216 ? -12.271 -6.738 -3.310 1.00 94.75 216 ASP A O 1
ATOM 1742 N N . VAL A 1 217 ? -11.003 -8.538 -3.864 1.00 97.44 217 VAL A N 1
ATOM 1743 C CA . VAL A 1 217 ? -9.725 -8.110 -3.295 1.00 97.44 217 VAL A CA 1
ATOM 1744 C C . VAL A 1 217 ? -8.640 -8.383 -4.331 1.00 97.44 217 VAL A C 1
ATOM 1746 O O . VAL A 1 217 ? -8.389 -9.538 -4.689 1.00 97.44 217 VAL A O 1
ATOM 1749 N N . THR A 1 218 ? -8.006 -7.321 -4.816 1.00 97.94 218 THR A N 1
ATOM 1750 C CA . THR A 1 218 ? -7.013 -7.390 -5.887 1.00 97.94 218 THR A CA 1
ATOM 1751 C C . THR A 1 218 ? -5.670 -6.876 -5.395 1.00 97.94 218 THR A C 1
ATOM 1753 O O . THR A 1 218 ? -5.541 -5.705 -5.048 1.00 97.94 218 THR A O 1
ATOM 1756 N N . GLY A 1 219 ? -4.647 -7.725 -5.384 1.00 97.31 219 GLY A N 1
ATOM 1757 C CA . GLY A 1 219 ? -3.265 -7.264 -5.250 1.00 97.31 219 GLY A CA 1
ATOM 1758 C C . GLY A 1 219 ? -2.772 -6.723 -6.587 1.00 97.31 219 GLY A C 1
ATOM 1759 O O . GLY A 1 219 ? -3.171 -7.213 -7.644 1.00 97.31 219 GLY A O 1
ATOM 1760 N N . ILE A 1 220 ? -1.866 -5.749 -6.597 1.00 96.62 220 ILE A N 1
ATOM 1761 C CA . ILE A 1 220 ? -1.204 -5.420 -7.867 1.00 96.62 220 ILE A CA 1
ATOM 1762 C C . ILE A 1 220 ? -0.381 -6.623 -8.359 1.00 96.62 220 ILE A C 1
ATOM 1764 O O . ILE A 1 220 ? -0.433 -6.961 -9.538 1.00 96.62 220 ILE A O 1
ATOM 1768 N N . THR A 1 221 ? 0.266 -7.347 -7.443 1.00 95.88 221 THR A N 1
ATOM 1769 C CA . THR A 1 221 ? 0.899 -8.649 -7.680 1.00 95.88 221 THR A CA 1
ATOM 1770 C C . THR A 1 221 ? 0.480 -9.653 -6.608 1.00 95.88 221 THR A C 1
ATOM 1772 O O . THR A 1 221 ? 0.092 -9.290 -5.493 1.00 95.88 221 THR A O 1
ATOM 1775 N N . ASP A 1 222 ? 0.596 -10.934 -6.935 1.00 92.44 222 ASP A N 1
ATOM 1776 C CA . ASP A 1 222 ? 0.523 -12.037 -5.982 1.00 92.44 222 ASP A CA 1
ATOM 1777 C C . ASP A 1 222 ? 1.880 -12.761 -5.904 1.00 92.44 222 ASP A C 1
ATOM 1779 O O . ASP A 1 222 ? 2.875 -12.367 -6.519 1.00 92.44 222 ASP A O 1
ATOM 1783 N N . SER A 1 223 ? 1.948 -13.803 -5.084 1.00 85.81 223 SER A N 1
ATOM 1784 C CA . SER A 1 223 ? 3.129 -14.641 -4.943 1.00 85.81 223 SER A CA 1
ATOM 1785 C C . SER A 1 223 ? 2.745 -16.067 -4.555 1.00 85.81 223 SER A C 1
ATOM 1787 O O . SER A 1 223 ? 1.835 -16.294 -3.757 1.00 85.81 223 SER A O 1
ATOM 1789 N N . LEU A 1 224 ? 3.493 -17.036 -5.095 1.00 82.31 224 LEU A N 1
ATOM 1790 C CA . LEU A 1 224 ? 3.509 -18.441 -4.664 1.00 82.31 224 LEU A CA 1
ATOM 1791 C C . LEU A 1 224 ? 4.811 -18.825 -3.948 1.00 82.31 224 LEU A C 1
ATOM 1793 O O . LEU A 1 224 ? 5.133 -20.003 -3.832 1.00 82.31 224 LEU A O 1
ATOM 1797 N N . GLN A 1 225 ? 5.573 -17.850 -3.440 1.00 73.88 225 GLN A N 1
ATOM 1798 C CA . GLN A 1 225 ? 6.820 -18.121 -2.713 1.00 73.88 225 GLN A CA 1
ATOM 1799 C C . GLN A 1 225 ? 6.622 -19.002 -1.466 1.00 73.88 225 GLN A C 1
ATOM 1801 O O . GLN A 1 225 ? 7.541 -19.705 -1.063 1.00 73.88 225 GLN A O 1
ATOM 1806 N N . PHE A 1 226 ? 5.446 -18.961 -0.843 1.00 74.19 226 PHE A N 1
ATOM 1807 C CA . PHE A 1 226 ? 5.120 -19.809 0.306 1.00 74.19 226 PHE A CA 1
ATOM 1808 C C . PHE A 1 226 ? 3.840 -20.587 0.020 1.00 74.19 226 PHE A C 1
ATOM 1810 O O . PHE A 1 226 ? 3.861 -21.803 -0.146 1.00 74.19 226 PHE A O 1
ATOM 1817 N N . ARG A 1 227 ? 2.735 -19.849 -0.101 1.00 79.38 227 ARG A N 1
ATOM 1818 C CA . ARG A 1 227 ? 1.441 -20.254 -0.668 1.00 79.38 227 ARG A CA 1
ATOM 1819 C C . ARG A 1 227 ? 0.873 -19.064 -1.430 1.00 79.38 227 ARG A C 1
ATOM 1821 O O . ARG A 1 227 ? 1.489 -18.004 -1.401 1.00 79.38 227 ARG A O 1
ATOM 1828 N N . PHE A 1 228 ? -0.281 -19.214 -2.071 1.00 84.56 228 PHE A N 1
ATOM 1829 C CA . PHE A 1 228 ? -0.933 -18.089 -2.740 1.00 84.56 228 PHE A CA 1
ATOM 1830 C C . PHE A 1 228 ? -1.258 -16.982 -1.740 1.00 84.56 228 PHE A C 1
ATOM 1832 O O . PHE A 1 228 ? -1.936 -17.230 -0.739 1.00 84.56 228 PHE A O 1
ATOM 1839 N N . HIS A 1 229 ? -0.749 -15.787 -2.020 1.00 87.94 229 HIS A N 1
ATOM 1840 C CA . HIS A 1 229 ? -1.055 -14.561 -1.297 1.00 87.94 229 HIS A CA 1
ATOM 1841 C C . HIS A 1 229 ? -0.863 -13.342 -2.187 1.00 87.94 229 HIS A C 1
ATOM 1843 O O . HIS A 1 229 ? -0.024 -13.343 -3.087 1.00 87.94 229 HIS A O 1
ATOM 1849 N N . LEU A 1 230 ? -1.615 -12.290 -1.887 1.00 93.94 230 LEU A N 1
ATOM 1850 C CA . LEU A 1 230 ? -1.393 -10.963 -2.437 1.00 93.94 230 LEU A CA 1
ATOM 1851 C C . LEU A 1 230 ? -0.180 -10.322 -1.770 1.00 93.94 230 LEU A C 1
ATOM 1853 O O . LEU A 1 230 ? 0.001 -10.436 -0.556 1.00 93.94 230 LEU A O 1
ATOM 1857 N N . GLN A 1 231 ? 0.631 -9.613 -2.551 1.00 93.56 231 GLN A N 1
ATOM 1858 C CA . GLN A 1 231 ? 1.717 -8.824 -1.987 1.00 93.56 231 GLN A CA 1
ATOM 1859 C C . GLN A 1 231 ? 1.172 -7.501 -1.438 1.00 93.56 231 GLN A C 1
ATOM 1861 O O . GLN A 1 231 ? 0.462 -6.772 -2.127 1.00 93.56 231 GLN A O 1
ATOM 1866 N N . SER A 1 232 ? 1.546 -7.161 -0.205 1.00 93.12 232 SER A N 1
ATOM 1867 C CA . SER A 1 232 ? 0.898 -6.085 0.565 1.00 93.12 232 SER A CA 1
ATOM 1868 C C . SER A 1 232 ? 1.165 -4.657 0.097 1.00 93.12 232 SER A C 1
ATOM 1870 O O . SER A 1 232 ? 0.522 -3.730 0.570 1.00 93.12 232 SER A O 1
ATOM 1872 N N . TYR A 1 233 ? 2.090 -4.438 -0.837 1.00 95.94 233 TYR A N 1
ATOM 1873 C CA . TYR A 1 233 ? 2.479 -3.073 -1.194 1.00 95.94 233 TYR A CA 1
ATOM 1874 C C . TYR A 1 233 ? 1.440 -2.306 -1.998 1.00 95.94 233 TYR A C 1
ATOM 1876 O O . TYR A 1 233 ? 1.577 -1.094 -2.116 1.00 95.94 233 TYR A O 1
ATOM 1884 N N . PHE A 1 234 ? 0.446 -2.994 -2.560 1.00 98.25 234 PHE A N 1
ATOM 1885 C CA . PHE A 1 234 ? -0.706 -2.371 -3.193 1.00 98.25 234 PHE A CA 1
ATOM 1886 C C . PHE A 1 234 ? -1.847 -3.394 -3.264 1.00 98.25 234 PHE A C 1
ATOM 1888 O O . PHE A 1 234 ? -1.800 -4.330 -4.066 1.00 98.25 234 PHE A O 1
ATOM 1895 N N . ILE A 1 235 ? -2.867 -3.220 -2.427 1.00 98.56 235 ILE A N 1
ATOM 1896 C CA . ILE A 1 235 ? -4.069 -4.056 -2.384 1.00 98.56 235 ILE A CA 1
ATOM 1897 C C . ILE A 1 235 ? -5.292 -3.157 -2.526 1.00 98.56 235 ILE A C 1
ATOM 1899 O O . ILE A 1 235 ? -5.436 -2.172 -1.810 1.00 98.56 235 ILE A O 1
ATOM 1903 N N . HIS A 1 236 ? -6.186 -3.516 -3.436 1.00 98.69 236 HIS A N 1
ATOM 1904 C CA . HIS A 1 236 ? -7.451 -2.841 -3.689 1.00 98.69 236 HIS A CA 1
ATOM 1905 C C . HIS A 1 236 ? -8.615 -3.714 -3.230 1.00 98.69 236 HIS A C 1
ATOM 1907 O O . HIS A 1 236 ? -8.694 -4.897 -3.558 1.00 98.69 236 HIS A O 1
ATOM 1913 N N . PHE A 1 237 ? -9.518 -3.115 -2.470 1.00 98.50 237 PHE A N 1
ATOM 1914 C CA . PHE A 1 237 ? -10.780 -3.688 -2.033 1.00 98.50 237 PHE A CA 1
ATOM 1915 C C . PHE A 1 237 ? -11.895 -2.929 -2.728 1.00 98.50 237 PHE A C 1
ATOM 1917 O O . PHE A 1 237 ? -11.912 -1.699 -2.683 1.00 98.50 237 PHE A O 1
ATOM 1924 N N . LYS A 1 238 ? -12.857 -3.639 -3.315 1.00 94.19 238 LYS A N 1
ATOM 1925 C CA . LYS A 1 238 ? -13.988 -3.010 -4.003 1.00 94.19 238 LYS A CA 1
ATOM 1926 C C . LYS A 1 238 ? -15.332 -3.472 -3.475 1.00 94.19 238 LYS A C 1
ATOM 1928 O O . LYS A 1 238 ? -15.445 -4.499 -2.810 1.00 94.19 238 LYS A O 1
ATOM 1933 N N . ASN A 1 239 ? -16.373 -2.713 -3.808 1.00 92.44 239 ASN A N 1
ATOM 1934 C CA . ASN A 1 239 ? -17.755 -2.993 -3.415 1.00 92.44 239 ASN A CA 1
ATOM 1935 C C . ASN A 1 239 ? -17.938 -3.199 -1.900 1.00 92.44 239 ASN A C 1
ATOM 1937 O O . ASN A 1 239 ? -18.787 -3.979 -1.479 1.00 92.44 239 ASN A O 1
ATOM 1941 N N . GLY A 1 240 ? -17.144 -2.504 -1.081 1.00 93.06 240 GLY A N 1
ATOM 1942 C CA . GLY A 1 240 ? -17.213 -2.586 0.377 1.00 93.06 240 GLY A CA 1
ATOM 1943 C C . GLY A 1 240 ? -16.608 -3.855 0.987 1.00 93.06 240 GLY A C 1
ATOM 1944 O O . GLY A 1 240 ? -16.789 -4.069 2.184 1.00 93.06 240 GLY A O 1
ATOM 1945 N N . SER A 1 241 ? -15.870 -4.677 0.224 1.00 94.88 241 SER A N 1
ATOM 1946 C CA . SER A 1 241 ? -15.229 -5.901 0.744 1.00 94.88 241 SER A CA 1
ATOM 1947 C C . SER A 1 241 ? -14.300 -5.640 1.937 1.00 94.88 241 SER A C 1
ATOM 1949 O O . SER A 1 241 ? -14.194 -6.481 2.828 1.00 94.88 241 SER A O 1
ATOM 1951 N N . PHE A 1 242 ? -13.714 -4.442 2.017 1.00 96.69 242 PHE A N 1
ATOM 1952 C CA . PHE A 1 242 ? -12.903 -3.984 3.146 1.00 96.69 242 PHE A CA 1
ATOM 1953 C C . PHE A 1 242 ? -13.647 -3.991 4.494 1.00 96.69 242 PHE A C 1
ATOM 1955 O O . PHE A 1 242 ? -13.036 -4.227 5.534 1.00 96.69 242 PHE A O 1
ATOM 1962 N N . TYR A 1 243 ? -14.965 -3.765 4.495 1.00 94.88 243 TYR A N 1
ATOM 1963 C CA . TYR A 1 243 ? -15.786 -3.705 5.713 1.00 94.88 243 TYR A CA 1
ATOM 1964 C C . TYR A 1 243 ? -16.386 -5.054 6.119 1.00 94.88 243 TYR A C 1
ATOM 1966 O O . TYR A 1 243 ? -17.169 -5.123 7.067 1.00 94.88 243 TYR A O 1
ATOM 1974 N N . ASN A 1 244 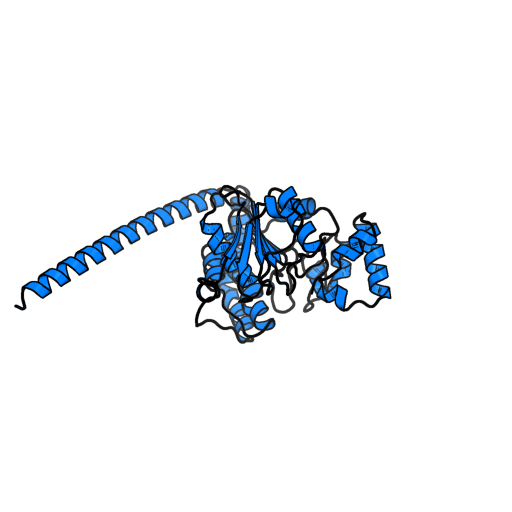? -16.033 -6.139 5.428 1.00 95.12 244 ASN A N 1
ATOM 1975 C CA . ASN A 1 244 ? -16.397 -7.475 5.875 1.00 95.12 244 ASN A CA 1
ATOM 1976 C C . ASN A 1 244 ? -15.847 -7.746 7.280 1.00 95.12 244 ASN A C 1
ATOM 1978 O O . ASN A 1 244 ? -14.704 -7.405 7.580 1.00 95.12 244 ASN A O 1
ATOM 1982 N N . HIS A 1 245 ? -16.661 -8.390 8.118 1.00 93.25 245 HIS A N 1
ATOM 1983 C CA . HIS A 1 245 ? -16.324 -8.651 9.515 1.00 93.25 245 HIS A CA 1
ATOM 1984 C C . HIS A 1 245 ? -14.970 -9.358 9.674 1.00 93.25 245 HIS A C 1
ATOM 1986 O O . HIS A 1 245 ? -14.167 -8.892 10.468 1.00 93.25 245 HIS A O 1
ATOM 1992 N N . GLY A 1 246 ? -14.651 -10.370 8.859 1.00 92.94 246 GLY A N 1
ATOM 1993 C CA . GLY A 1 246 ? -13.372 -11.077 8.933 1.00 92.94 246 GLY A CA 1
ATOM 1994 C C . GLY A 1 246 ? -12.166 -10.195 8.602 1.00 92.94 246 GLY A C 1
ATOM 1995 O O . GLY A 1 246 ? -11.153 -10.254 9.293 1.00 92.94 246 GLY A O 1
ATOM 1996 N N . ILE A 1 247 ? -12.276 -9.327 7.590 1.00 95.25 247 ILE A N 1
ATOM 1997 C CA . ILE A 1 247 ? -11.221 -8.350 7.256 1.00 95.25 247 ILE A CA 1
ATOM 1998 C C . ILE A 1 247 ? -11.065 -7.316 8.376 1.00 95.25 247 ILE A C 1
ATOM 2000 O O . ILE A 1 247 ? -9.953 -6.957 8.759 1.00 95.25 247 ILE A O 1
ATOM 2004 N N . GLN A 1 248 ? -12.183 -6.859 8.929 1.00 96.69 248 GLN A N 1
ATOM 2005 C CA . GLN A 1 248 ? -12.214 -5.885 10.011 1.00 96.69 248 GLN A CA 1
ATOM 2006 C C . GLN A 1 248 ? -11.658 -6.451 11.326 1.00 96.69 248 GLN A C 1
ATOM 2008 O O . GLN A 1 248 ? -10.909 -5.762 12.015 1.00 96.69 248 GLN A O 1
ATOM 2013 N N . ASP A 1 249 ? -11.984 -7.699 11.661 1.00 95.12 249 ASP A N 1
ATOM 2014 C CA . ASP A 1 249 ? -11.430 -8.424 12.806 1.00 95.12 249 ASP A CA 1
ATOM 2015 C C . ASP A 1 249 ? -9.926 -8.635 12.635 1.00 95.12 249 ASP A C 1
ATOM 2017 O O . ASP A 1 249 ? -9.161 -8.346 13.552 1.00 95.12 249 ASP A O 1
ATOM 2021 N N . PHE A 1 250 ? -9.488 -9.031 11.437 1.00 95.00 250 PHE A N 1
ATOM 2022 C CA . PHE A 1 250 ? -8.069 -9.161 11.111 1.00 95.00 250 PHE A CA 1
ATOM 2023 C C . PHE A 1 250 ? -7.293 -7.860 11.334 1.00 95.00 250 PHE A C 1
ATOM 2025 O O . PHE A 1 250 ? -6.251 -7.873 11.983 1.00 95.00 250 PHE A O 1
ATOM 2032 N N . LEU A 1 251 ? -7.795 -6.733 10.817 1.00 96.44 251 LEU A N 1
ATOM 2033 C CA . LEU A 1 251 ? -7.135 -5.434 10.975 1.00 96.44 251 LEU A CA 1
ATOM 2034 C C . LEU A 1 251 ? -7.098 -4.982 12.440 1.00 96.44 251 LEU A C 1
ATOM 2036 O O . LEU A 1 251 ? -6.113 -4.379 12.863 1.00 96.44 251 LEU A O 1
ATOM 2040 N N . ARG A 1 252 ? -8.140 -5.289 13.222 1.00 95.56 252 ARG A N 1
ATOM 2041 C CA . ARG A 1 252 ? -8.166 -4.997 14.662 1.00 95.56 252 ARG A CA 1
ATOM 2042 C C . ARG A 1 252 ? -7.190 -5.856 15.463 1.00 95.56 252 ARG A C 1
ATOM 2044 O O . ARG A 1 252 ? -6.654 -5.366 16.450 1.00 95.56 252 ARG A O 1
ATOM 2051 N N . ASP A 1 253 ? -6.935 -7.089 15.035 1.00 95.44 253 ASP A N 1
ATOM 2052 C CA . ASP A 1 253 ? -6.039 -8.031 15.718 1.00 95.44 253 ASP A CA 1
ATOM 2053 C C . ASP A 1 253 ? -4.571 -7.937 15.252 1.00 95.44 253 ASP A C 1
ATOM 2055 O O . ASP A 1 253 ? -3.737 -8.777 15.590 1.00 95.44 253 ASP A O 1
ATOM 2059 N N . VAL A 1 254 ? -4.201 -6.902 14.487 1.00 95.25 254 VAL A N 1
ATOM 2060 C CA . VAL A 1 254 ? -2.798 -6.681 14.105 1.00 95.25 254 VAL A CA 1
ATOM 2061 C C . VAL A 1 254 ? -1.947 -6.432 15.354 1.00 95.25 254 VAL A C 1
ATOM 2063 O O . VAL A 1 254 ? -2.219 -5.539 16.158 1.00 95.25 254 VAL A O 1
ATOM 2066 N N . ARG A 1 255 ? -0.861 -7.198 15.487 1.00 94.94 255 ARG A N 1
ATOM 2067 C CA . ARG A 1 255 ? 0.074 -7.212 16.626 1.00 94.94 255 ARG A CA 1
ATOM 2068 C C . ARG A 1 255 ? 1.510 -6.892 16.210 1.00 94.94 255 ARG A C 1
ATOM 2070 O O . ARG A 1 255 ? 1.863 -6.858 15.028 1.00 94.94 255 ARG A O 1
ATOM 2077 N N . ILE A 1 256 ? 2.381 -6.649 17.179 1.00 93.00 256 ILE A N 1
ATOM 2078 C CA . ILE A 1 256 ? 3.813 -6.510 16.900 1.00 93.00 256 ILE A CA 1
ATOM 2079 C C . ILE A 1 256 ? 4.387 -7.913 16.692 1.00 93.00 256 ILE A C 1
ATOM 2081 O O . ILE A 1 256 ? 4.233 -8.783 17.543 1.00 93.00 256 ILE A O 1
ATOM 2085 N N . GLN A 1 257 ? 5.024 -8.136 15.542 1.00 92.44 257 GLN A N 1
ATOM 2086 C CA . GLN A 1 257 ? 5.626 -9.424 15.194 1.00 92.44 257 GLN A CA 1
ATOM 2087 C C . GLN A 1 257 ? 7.154 -9.358 15.326 1.00 92.44 257 GLN A C 1
ATOM 2089 O O . GLN A 1 257 ? 7.738 -8.311 15.035 1.00 92.44 257 GLN A O 1
ATOM 2094 N N . PRO A 1 258 ? 7.819 -10.463 15.706 1.00 85.56 258 PRO A N 1
ATOM 2095 C CA . PRO A 1 258 ? 9.243 -10.455 16.048 1.00 85.56 258 PRO A CA 1
ATOM 2096 C C . PRO A 1 258 ? 10.168 -10.361 14.828 1.00 85.56 258 PRO A C 1
ATOM 2098 O O . PRO A 1 258 ? 11.348 -10.050 14.964 1.00 85.56 258 PRO A O 1
ATOM 2101 N N . SER A 1 259 ? 9.667 -10.647 13.621 1.00 84.75 259 SER A N 1
ATOM 2102 C CA . SER A 1 259 ? 10.480 -10.641 12.405 1.00 84.75 259 SER A CA 1
ATOM 2103 C C . SER A 1 259 ? 9.680 -10.267 11.158 1.00 84.75 259 SER A C 1
ATOM 2105 O O . SER A 1 259 ? 8.463 -10.442 11.104 1.00 84.75 259 SER A O 1
ATOM 2107 N N . LYS A 1 260 ? 10.376 -9.839 10.095 1.00 80.12 260 LYS A N 1
ATOM 2108 C CA . LYS A 1 260 ? 9.769 -9.594 8.773 1.00 80.12 260 LYS A CA 1
ATOM 2109 C C . LYS A 1 260 ? 9.076 -10.840 8.206 1.00 80.12 260 LYS A C 1
ATOM 2111 O O . LYS A 1 260 ? 8.026 -10.725 7.584 1.00 80.12 260 LYS A O 1
ATOM 2116 N N . ASN A 1 261 ? 9.629 -12.031 8.441 1.00 81.19 261 ASN A N 1
ATOM 2117 C CA . ASN A 1 261 ? 8.998 -13.281 8.012 1.00 81.19 261 ASN A CA 1
ATOM 2118 C C . ASN A 1 261 ? 7.704 -13.548 8.789 1.00 81.19 261 ASN A C 1
ATOM 2120 O O . ASN A 1 261 ? 6.719 -13.969 8.191 1.00 81.19 261 ASN A O 1
ATOM 2124 N N . SER A 1 262 ? 7.683 -13.241 10.089 1.00 82.62 262 SER A N 1
ATOM 2125 C CA . SER A 1 262 ? 6.477 -13.313 10.919 1.00 82.62 262 SER A CA 1
ATOM 2126 C C . SER A 1 262 ? 5.417 -12.311 10.459 1.00 82.62 262 SER A C 1
ATOM 2128 O O . SER A 1 262 ? 4.249 -12.666 10.412 1.00 82.62 262 SER A O 1
ATOM 2130 N N . VAL A 1 263 ? 5.804 -11.102 10.033 1.00 84.62 263 VAL A N 1
ATOM 2131 C CA . VAL A 1 263 ? 4.894 -10.116 9.412 1.00 84.62 263 VAL A CA 1
ATOM 2132 C C . VAL A 1 263 ? 4.291 -10.666 8.117 1.00 84.62 263 VAL A C 1
ATOM 2134 O O . VAL A 1 263 ? 3.076 -10.642 7.959 1.00 84.62 263 VAL A O 1
ATOM 2137 N N . ILE A 1 264 ? 5.106 -11.210 7.205 1.00 80.25 264 ILE A N 1
ATOM 2138 C CA . ILE A 1 264 ? 4.605 -11.807 5.952 1.00 80.25 264 ILE A CA 1
ATOM 2139 C C . ILE A 1 264 ? 3.640 -12.959 6.259 1.00 80.25 264 ILE A C 1
ATOM 2141 O O . ILE A 1 264 ? 2.545 -13.028 5.699 1.00 80.25 264 ILE A O 1
ATOM 2145 N N . ALA A 1 265 ? 4.025 -13.856 7.168 1.00 78.50 265 ALA A N 1
ATOM 2146 C CA . ALA A 1 265 ? 3.235 -15.031 7.504 1.00 78.50 265 ALA A CA 1
ATOM 2147 C C . ALA A 1 265 ? 1.933 -14.693 8.243 1.00 78.50 265 ALA A C 1
ATOM 2149 O O . ALA A 1 265 ? 0.883 -15.259 7.933 1.00 78.50 265 ALA A O 1
ATOM 2150 N N . ALA A 1 266 ? 1.986 -13.773 9.205 1.00 76.88 266 ALA A N 1
ATOM 2151 C CA . ALA A 1 266 ? 0.818 -13.333 9.951 1.00 76.88 266 ALA A CA 1
ATOM 2152 C C . ALA A 1 266 ? -0.126 -12.524 9.063 1.00 76.88 266 ALA A C 1
ATOM 2154 O O . ALA A 1 266 ? -1.337 -12.708 9.152 1.00 76.88 266 ALA A O 1
ATOM 2155 N N . TYR A 1 267 ? 0.413 -11.668 8.188 1.00 85.69 267 TYR A N 1
ATOM 2156 C CA . TYR A 1 267 ? -0.387 -10.618 7.575 1.00 85.69 267 TYR A CA 1
ATOM 2157 C C . TYR A 1 267 ? -0.578 -10.726 6.068 1.00 85.69 267 TYR A C 1
ATOM 2159 O O . TYR A 1 267 ? -1.717 -10.663 5.625 1.00 85.69 267 TYR A O 1
ATOM 2167 N N . GLU A 1 268 ? 0.459 -10.951 5.260 1.00 84.44 268 GLU A N 1
ATOM 2168 C CA . GLU A 1 268 ? 0.251 -11.111 3.809 1.00 84.44 268 GLU A CA 1
ATOM 2169 C C . GLU A 1 268 ? -0.480 -12.423 3.495 1.00 84.44 268 GLU A C 1
ATOM 2171 O O . GLU A 1 268 ? -1.503 -12.437 2.798 1.00 84.44 268 GLU A O 1
ATOM 2176 N N . LEU A 1 269 ? 0.001 -13.528 4.082 1.00 81.06 269 LEU A N 1
ATOM 2177 C CA . LEU A 1 269 ? -0.690 -14.817 3.997 1.00 81.06 269 LEU A CA 1
ATOM 2178 C C . LEU A 1 269 ? -2.045 -14.756 4.713 1.00 81.06 269 LEU A C 1
ATOM 2180 O O . LEU A 1 269 ? -3.026 -15.284 4.193 1.00 81.06 269 LEU A O 1
ATOM 2184 N N . GLY A 1 270 ? -2.096 -14.109 5.884 1.00 84.88 270 GLY A N 1
ATOM 2185 C CA . GLY A 1 270 ? -3.300 -14.018 6.711 1.00 84.88 270 GLY A CA 1
ATOM 2186 C C . GLY A 1 270 ? -4.433 -13.257 6.033 1.00 84.88 270 GLY A C 1
ATOM 2187 O O . GLY A 1 270 ? -5.530 -13.791 5.918 1.00 84.88 270 GLY A O 1
ATOM 2188 N N . LEU A 1 271 ? -4.164 -12.063 5.501 1.00 91.88 271 LEU A N 1
ATOM 2189 C CA . LEU A 1 271 ? -5.161 -11.245 4.811 1.00 91.88 271 LEU A CA 1
ATOM 2190 C C . LEU A 1 271 ? -5.754 -11.980 3.604 1.00 91.88 271 LEU A C 1
ATOM 2192 O O . LEU A 1 271 ? -6.971 -12.017 3.430 1.00 91.88 271 LEU A O 1
ATOM 2196 N N . SER A 1 272 ? -4.892 -12.603 2.795 1.00 90.12 272 SER A N 1
ATOM 2197 C CA . SER A 1 272 ? -5.328 -13.373 1.627 1.00 90.12 272 SER A CA 1
ATOM 2198 C C . SER A 1 272 ? -6.198 -14.562 2.045 1.00 90.12 272 SER A C 1
ATOM 2200 O O . SER A 1 272 ? -7.255 -14.787 1.460 1.00 90.12 272 SER A O 1
ATOM 2202 N N . ALA A 1 273 ? -5.781 -15.301 3.079 1.00 87.38 273 ALA A N 1
ATOM 2203 C CA . ALA A 1 273 ? -6.530 -16.437 3.609 1.00 87.38 273 ALA A CA 1
ATOM 2204 C C . ALA A 1 273 ? -7.902 -16.015 4.142 1.00 87.38 273 ALA A C 1
ATOM 2206 O O . ALA A 1 273 ? -8.908 -16.589 3.743 1.00 87.38 273 ALA A O 1
ATOM 2207 N N . ILE A 1 274 ? -7.951 -14.974 4.973 1.00 90.31 274 ILE A N 1
ATOM 2208 C CA . ILE A 1 274 ? -9.188 -14.476 5.582 1.00 90.31 274 ILE A CA 1
ATOM 2209 C C . ILE A 1 274 ? -10.160 -13.985 4.515 1.00 90.31 274 ILE A C 1
ATOM 2211 O O . ILE A 1 274 ? -11.351 -14.285 4.597 1.00 90.31 274 ILE A O 1
ATOM 2215 N N . ALA A 1 275 ? -9.677 -13.294 3.479 1.00 90.50 275 ALA A N 1
ATOM 2216 C CA . ALA A 1 275 ? -10.524 -12.888 2.365 1.00 90.50 275 ALA A CA 1
ATOM 2217 C C . ALA A 1 275 ? -11.164 -14.105 1.667 1.00 90.50 275 ALA A C 1
ATOM 2219 O O . ALA A 1 275 ? -12.378 -14.146 1.457 1.00 90.50 275 ALA A O 1
ATOM 2220 N N . MET A 1 276 ? -10.367 -15.130 1.363 1.00 87.69 276 MET A N 1
ATOM 2221 C CA . MET A 1 276 ? -10.840 -16.349 0.699 1.00 87.69 276 MET A CA 1
ATOM 2222 C C . MET A 1 276 ? -11.775 -17.192 1.585 1.00 87.69 276 MET A C 1
ATOM 2224 O O . MET A 1 276 ? -12.794 -17.690 1.106 1.00 87.69 276 MET A O 1
ATOM 2228 N N . GLU A 1 277 ? -11.486 -17.304 2.884 1.00 85.44 277 GLU A N 1
ATOM 2229 C CA . GLU A 1 277 ? -12.337 -17.976 3.879 1.00 85.44 277 GLU A CA 1
ATOM 2230 C C . GLU A 1 277 ? -13.694 -17.277 4.057 1.00 85.44 277 GLU A C 1
ATOM 2232 O O . GLU A 1 277 ? -14.694 -17.937 4.341 1.00 85.44 277 GLU A O 1
ATOM 2237 N N . ASN A 1 278 ? -13.751 -15.965 3.808 1.00 87.12 278 ASN A N 1
ATOM 2238 C CA . ASN A 1 278 ? -14.984 -15.175 3.767 1.00 87.12 278 ASN A CA 1
ATOM 2239 C C . ASN A 1 278 ? -15.692 -15.210 2.397 1.00 87.12 278 ASN A C 1
ATOM 2241 O O . ASN A 1 278 ? -16.678 -14.503 2.188 1.00 87.12 278 ASN A O 1
ATOM 2245 N N . GLY A 1 279 ? -15.231 -16.050 1.462 1.00 85.12 279 GLY A N 1
ATOM 2246 C CA . GLY A 1 279 ? -15.885 -16.286 0.172 1.00 85.12 279 GLY A CA 1
ATOM 2247 C C . GLY A 1 279 ? -15.607 -15.225 -0.893 1.00 85.12 279 GLY A C 1
ATOM 2248 O O . GLY A 1 279 ? -16.294 -15.202 -1.920 1.00 85.12 279 GLY A O 1
ATOM 2249 N N . PHE A 1 280 ? -14.617 -14.356 -0.677 1.00 89.44 280 PHE A N 1
ATOM 2250 C CA . PHE A 1 280 ? -14.205 -13.383 -1.683 1.00 89.44 280 PHE A CA 1
ATOM 2251 C C . PHE A 1 280 ? -13.430 -14.031 -2.827 1.00 89.44 280 PHE A C 1
ATOM 2253 O O . PHE A 1 280 ? -12.701 -15.012 -2.653 1.00 89.44 280 PHE A O 1
ATOM 2260 N N . LEU A 1 281 ? -13.578 -13.452 -4.018 1.00 88.69 281 LEU A N 1
ATOM 2261 C CA . LEU A 1 281 ? -12.675 -13.710 -5.130 1.00 88.69 281 LEU A CA 1
ATOM 2262 C C . LEU A 1 281 ? -11.417 -12.864 -4.922 1.00 88.69 281 LEU A C 1
ATOM 2264 O O . LEU A 1 281 ? -11.502 -11.641 -4.825 1.00 88.69 281 LEU A O 1
ATOM 2268 N N . VAL A 1 282 ? -10.265 -13.524 -4.847 1.00 91.50 282 VAL A N 1
ATOM 2269 C CA . VAL A 1 282 ? -8.965 -12.901 -4.574 1.00 91.50 282 VAL A CA 1
ATOM 2270 C C . VAL A 1 282 ? -8.036 -13.179 -5.748 1.00 91.50 282 VAL A C 1
ATOM 2272 O O . VAL A 1 282 ? -7.941 -14.321 -6.197 1.00 91.50 282 VAL A O 1
ATOM 2275 N N . GLY A 1 283 ? -7.357 -12.151 -6.246 1.00 91.56 283 GLY A N 1
ATOM 2276 C CA . GLY A 1 283 ? -6.462 -12.280 -7.395 1.00 91.56 283 GLY A CA 1
ATOM 2277 C C . GLY A 1 283 ? -5.527 -11.091 -7.551 1.00 91.56 283 GLY A C 1
ATOM 2278 O O . GLY A 1 283 ? -5.533 -10.177 -6.729 1.00 91.56 283 GLY A O 1
ATOM 2279 N N . ALA A 1 284 ? -4.713 -11.103 -8.604 1.00 94.06 284 ALA A N 1
ATOM 2280 C CA . ALA A 1 284 ? -3.782 -10.020 -8.889 1.00 94.06 284 ALA A CA 1
ATOM 2281 C C . ALA A 1 284 ? -3.865 -9.528 -10.333 1.00 94.06 284 ALA A C 1
ATOM 2283 O O . ALA A 1 284 ? -4.199 -10.295 -11.237 1.00 94.06 284 ALA A O 1
ATOM 2284 N N . LEU A 1 285 ? -3.523 -8.254 -10.552 1.00 93.56 285 LEU A N 1
ATOM 2285 C CA . LEU A 1 285 ? -3.396 -7.702 -11.908 1.00 93.56 285 LEU A CA 1
ATOM 2286 C C . LEU A 1 285 ? -2.211 -8.292 -12.670 1.00 93.56 285 LEU A C 1
ATOM 2288 O O . LEU A 1 285 ? -2.302 -8.503 -13.878 1.00 93.56 285 LEU A O 1
ATOM 2292 N N . TYR A 1 286 ? -1.112 -8.541 -11.961 1.00 91.06 286 TYR A N 1
ATOM 2293 C CA . TYR A 1 286 ? 0.108 -9.135 -12.492 1.00 91.06 286 TYR A CA 1
ATOM 2294 C C . TYR A 1 286 ? 0.398 -10.436 -11.728 1.00 91.06 286 TYR A C 1
ATOM 2296 O O . TYR A 1 286 ? 1.158 -10.420 -10.753 1.00 91.06 286 TYR A O 1
ATOM 2304 N N . PRO A 1 287 ? -0.247 -11.554 -12.110 1.00 87.38 287 PRO A N 1
ATOM 2305 C CA . PRO A 1 287 ? -0.120 -12.813 -11.390 1.00 87.38 287 PRO A CA 1
ATOM 2306 C C . PRO A 1 287 ? 1.271 -13.438 -11.562 1.00 87.38 287 PRO A C 1
ATOM 2308 O O . PRO A 1 287 ? 1.940 -13.301 -12.587 1.00 87.38 287 PRO A O 1
ATOM 2311 N N . TRP A 1 288 ? 1.721 -14.167 -10.549 1.00 85.44 288 TRP A N 1
ATOM 2312 C CA . TRP A 1 288 ? 3.081 -14.677 -10.413 1.00 85.44 288 TRP A CA 1
ATOM 2313 C C . TRP A 1 288 ? 3.497 -15.543 -11.605 1.00 85.44 288 TRP A C 1
ATOM 2315 O O . TRP A 1 288 ? 4.657 -15.494 -11.998 1.00 85.44 288 TRP A O 1
ATOM 2325 N N . ASN A 1 289 ? 2.569 -16.300 -12.198 1.00 78.81 289 ASN A N 1
ATOM 2326 C CA . ASN A 1 289 ? 2.838 -17.276 -13.256 1.00 78.81 289 ASN A CA 1
ATOM 2327 C C . ASN A 1 289 ? 3.162 -16.645 -14.614 1.00 78.81 289 ASN A C 1
ATOM 2329 O O . ASN A 1 289 ? 3.733 -17.327 -15.462 1.00 78.81 289 ASN A O 1
ATOM 2333 N N . ILE A 1 290 ? 2.807 -15.374 -14.825 1.00 81.38 290 ILE A N 1
ATOM 2334 C CA . ILE A 1 290 ? 3.206 -14.619 -16.024 1.00 81.38 290 ILE A CA 1
ATOM 2335 C C . ILE A 1 290 ? 4.421 -13.720 -15.758 1.00 81.38 290 ILE A C 1
ATOM 2337 O O . ILE A 1 290 ? 5.039 -13.220 -16.693 1.00 81.38 290 ILE A O 1
ATOM 2341 N N . VAL A 1 291 ? 4.771 -13.513 -14.484 1.00 82.00 291 VAL A N 1
ATOM 2342 C CA . VAL A 1 291 ? 5.821 -12.579 -14.057 1.00 82.00 291 VAL A CA 1
ATOM 2343 C C . VAL A 1 291 ? 7.130 -13.288 -13.719 1.00 82.00 291 VAL A C 1
ATOM 2345 O O . VAL A 1 291 ? 8.205 -12.799 -14.062 1.00 82.00 291 VAL A O 1
ATOM 2348 N N . SER A 1 292 ? 7.070 -14.407 -12.996 1.00 81.94 292 SER A N 1
ATOM 2349 C CA . SER A 1 292 ? 8.244 -15.073 -12.431 1.00 81.94 292 SER A CA 1
ATOM 2350 C C . SER A 1 292 ? 8.067 -16.591 -12.334 1.00 81.94 292 SER A C 1
ATOM 2352 O O . SER A 1 292 ? 7.029 -17.165 -12.655 1.00 81.94 292 SER A O 1
ATOM 2354 N N . GLN A 1 293 ? 9.130 -17.263 -11.904 1.00 76.81 293 GLN A N 1
ATOM 2355 C CA . GLN A 1 293 ? 9.159 -18.701 -11.686 1.00 76.81 293 GLN A CA 1
ATOM 2356 C C . GLN A 1 293 ? 8.495 -19.080 -10.356 1.00 76.81 293 GLN A C 1
ATOM 2358 O O . GLN A 1 293 ? 8.449 -18.300 -9.401 1.00 76.81 293 GLN A O 1
ATOM 2363 N N . TYR A 1 294 ? 8.044 -20.332 -10.279 1.00 73.19 294 TYR A N 1
ATOM 2364 C CA . TYR A 1 294 ? 7.504 -20.929 -9.059 1.00 73.19 294 TYR A CA 1
ATOM 2365 C C . TYR A 1 294 ? 8.493 -20.788 -7.879 1.00 73.19 294 TYR A C 1
ATOM 2367 O O . TYR A 1 294 ? 9.709 -20.839 -8.071 1.00 73.19 294 TYR A O 1
ATOM 2375 N N . TRP A 1 295 ? 7.981 -20.596 -6.658 1.00 75.62 295 TRP A N 1
ATOM 2376 C CA . TRP A 1 295 ? 8.752 -20.350 -5.419 1.00 75.62 295 TRP A CA 1
ATOM 2377 C C . TRP A 1 295 ? 9.615 -19.076 -5.365 1.00 75.62 295 TRP A C 1
ATOM 2379 O O . TRP A 1 295 ? 10.311 -18.850 -4.371 1.00 75.62 295 TRP A O 1
ATOM 2389 N N . LYS A 1 296 ? 9.603 -18.217 -6.389 1.00 83.88 296 LYS A N 1
ATOM 2390 C CA . LYS A 1 296 ? 10.306 -16.928 -6.351 1.00 83.88 296 LYS A CA 1
ATOM 2391 C C . LYS A 1 296 ? 9.350 -15.796 -5.997 1.00 83.88 296 LYS A C 1
ATOM 2393 O O . LYS A 1 296 ? 8.153 -15.878 -6.242 1.00 83.88 296 LYS A O 1
ATOM 2398 N N . ASN A 1 297 ? 9.895 -14.717 -5.434 1.00 84.94 297 ASN A N 1
ATOM 2399 C CA . ASN A 1 297 ? 9.147 -13.481 -5.226 1.00 84.94 297 ASN A CA 1
ATOM 2400 C C . ASN A 1 297 ? 9.012 -12.731 -6.566 1.00 84.94 297 ASN A C 1
ATOM 2402 O O . ASN A 1 297 ? 10.046 -12.273 -7.082 1.00 84.94 297 ASN A O 1
ATOM 2406 N N . PRO A 1 298 ? 7.802 -12.569 -7.132 1.00 87.81 298 PRO A N 1
ATOM 2407 C CA . PRO A 1 298 ? 7.631 -11.967 -8.455 1.00 87.81 298 PRO A CA 1
ATOM 2408 C C . PRO A 1 298 ? 8.101 -10.514 -8.505 1.00 87.81 298 PRO A C 1
ATOM 2410 O O . PRO A 1 298 ? 8.862 -10.156 -9.400 1.00 87.81 298 PRO A O 1
ATOM 2413 N N . SER A 1 299 ? 7.791 -9.721 -7.474 1.00 90.19 299 SER A N 1
ATOM 2414 C CA . SER A 1 299 ? 8.200 -8.309 -7.387 1.00 90.19 299 SER A CA 1
ATOM 2415 C C . SER A 1 299 ? 9.711 -8.068 -7.257 1.00 90.19 299 SER A C 1
ATOM 2417 O O . SER A 1 299 ? 10.169 -6.942 -7.449 1.00 90.19 299 SER A O 1
ATOM 2419 N N . VAL A 1 300 ? 10.497 -9.101 -6.926 1.00 91.44 300 VAL A N 1
ATOM 2420 C CA . VAL A 1 300 ? 11.958 -8.991 -6.760 1.00 91.44 300 VAL A CA 1
ATOM 2421 C C . VAL A 1 300 ? 12.717 -9.674 -7.887 1.00 91.44 300 VAL A C 1
ATOM 2423 O O . VAL A 1 300 ? 13.725 -9.153 -8.344 1.00 91.44 300 VAL A O 1
ATOM 2426 N N . THR A 1 301 ? 12.273 -10.848 -8.327 1.00 90.62 301 THR A N 1
ATOM 2427 C CA . THR A 1 301 ? 12.989 -11.645 -9.340 1.00 90.62 301 THR A CA 1
ATOM 2428 C C . THR A 1 301 ? 12.464 -11.416 -10.752 1.00 90.62 301 THR A C 1
ATOM 2430 O O . THR A 1 301 ? 13.251 -11.449 -11.690 1.00 90.62 301 THR A O 1
ATOM 2433 N N . GLY A 1 302 ? 11.167 -11.131 -10.896 1.00 90.75 302 GLY A N 1
ATOM 2434 C CA . GLY A 1 302 ? 10.501 -10.850 -12.170 1.00 90.75 302 GLY A CA 1
ATOM 2435 C C . GLY A 1 302 ? 10.303 -9.357 -12.428 1.00 90.75 302 GLY A C 1
ATOM 2436 O O . GLY A 1 302 ? 9.434 -8.981 -13.205 1.00 90.75 302 GLY A O 1
ATOM 2437 N N . TRP A 1 303 ? 11.073 -8.486 -11.767 1.00 94.19 303 TRP A N 1
ATOM 2438 C CA . TRP A 1 303 ? 10.862 -7.036 -11.831 1.00 94.19 303 TRP A CA 1
ATOM 2439 C C . TRP A 1 303 ? 10.973 -6.463 -13.252 1.00 94.19 303 TRP A C 1
ATOM 2441 O O . TRP A 1 303 ? 10.245 -5.532 -13.569 1.00 94.19 303 TRP A O 1
ATOM 2451 N N . LYS A 1 304 ? 11.840 -7.020 -14.113 1.00 93.38 304 LYS A N 1
ATOM 2452 C CA . LYS A 1 304 ? 11.942 -6.603 -15.524 1.00 93.38 304 LYS A CA 1
ATOM 2453 C C . LYS A 1 304 ? 10.648 -6.908 -16.275 1.00 93.38 304 LYS A C 1
ATOM 2455 O O . LYS A 1 304 ? 10.048 -5.997 -16.829 1.00 93.38 304 LYS A O 1
ATOM 2460 N N . ASN A 1 305 ? 10.177 -8.152 -16.178 1.00 91.75 305 ASN A N 1
ATOM 2461 C CA . ASN A 1 305 ? 8.923 -8.589 -16.788 1.00 91.75 305 ASN A CA 1
ATOM 2462 C C . ASN A 1 305 ? 7.731 -7.766 -16.279 1.00 91.75 305 ASN A C 1
ATOM 2464 O O . ASN A 1 305 ? 6.850 -7.426 -17.056 1.00 91.75 305 ASN A O 1
ATOM 2468 N N . LEU A 1 306 ? 7.701 -7.406 -14.987 1.00 93.75 306 LEU A N 1
ATOM 2469 C CA . LEU A 1 306 ? 6.673 -6.504 -14.458 1.00 93.75 306 LEU A CA 1
ATOM 2470 C C . LEU A 1 306 ? 6.657 -5.172 -15.208 1.00 93.75 306 LEU A C 1
ATOM 2472 O O . LEU A 1 306 ? 5.596 -4.750 -15.658 1.00 93.75 306 LEU A O 1
ATOM 2476 N N . LEU A 1 307 ? 7.816 -4.525 -15.348 1.00 94.12 307 LEU A N 1
ATOM 2477 C CA . LEU A 1 307 ? 7.909 -3.248 -16.051 1.00 94.12 307 LEU A CA 1
ATOM 2478 C C . LEU A 1 307 ? 7.534 -3.385 -17.534 1.00 94.12 307 LEU A C 1
ATOM 2480 O O . LEU A 1 307 ? 6.821 -2.534 -18.044 1.00 94.12 307 LEU A O 1
ATOM 2484 N N . GLU A 1 308 ? 7.943 -4.466 -18.205 1.00 91.88 308 GLU A N 1
ATOM 2485 C CA . GLU A 1 308 ? 7.562 -4.760 -19.598 1.00 91.88 308 GLU A CA 1
ATOM 2486 C C . GLU A 1 308 ? 6.051 -4.952 -19.781 1.00 91.88 308 GLU A C 1
ATOM 2488 O O . GLU A 1 308 ? 5.501 -4.565 -20.810 1.00 91.88 308 GLU A O 1
ATOM 2493 N N . LEU A 1 309 ? 5.369 -5.505 -18.773 1.00 90.75 309 LEU A N 1
ATOM 2494 C CA . LEU A 1 309 ? 3.911 -5.650 -18.741 1.00 90.75 309 LEU A CA 1
ATOM 2495 C C . LEU A 1 309 ? 3.180 -4.341 -18.374 1.00 90.75 309 LEU A C 1
ATOM 2497 O O . LEU A 1 309 ? 1.952 -4.341 -18.278 1.00 90.75 309 LEU A O 1
ATOM 2501 N N . GLY A 1 310 ? 3.906 -3.244 -18.139 1.00 91.50 310 GLY A N 1
ATOM 2502 C CA . GLY A 1 310 ? 3.343 -1.946 -17.764 1.00 91.50 310 GLY A CA 1
ATOM 2503 C C . GLY A 1 310 ? 3.086 -1.770 -16.263 1.00 91.50 310 GLY A C 1
ATOM 2504 O O . GLY A 1 310 ? 2.358 -0.860 -15.864 1.00 91.50 310 GLY A O 1
ATOM 2505 N N . HIS A 1 311 ? 3.657 -2.614 -15.393 1.00 95.50 311 HIS A N 1
ATOM 2506 C CA . HIS A 1 311 ? 3.572 -2.409 -13.945 1.00 95.50 311 HIS A CA 1
ATOM 2507 C C . HIS A 1 311 ? 4.271 -1.089 -13.565 1.00 95.50 311 HIS A C 1
ATOM 2509 O O . HIS A 1 311 ? 5.463 -0.932 -13.834 1.00 95.50 311 HIS A O 1
ATOM 2515 N N . PRO A 1 312 ? 3.594 -0.144 -12.888 1.00 96.19 312 PRO A N 1
ATOM 2516 C CA . PRO A 1 312 ? 4.094 1.226 -12.763 1.00 96.19 312 PRO A CA 1
ATOM 2517 C C . PRO A 1 312 ? 5.148 1.417 -11.664 1.00 96.19 312 PRO A C 1
ATOM 2519 O O . PRO A 1 312 ? 5.591 2.542 -11.441 1.00 96.19 312 PRO A O 1
ATOM 2522 N N . PHE A 1 313 ? 5.548 0.353 -10.963 1.00 97.50 313 PHE A N 1
ATOM 2523 C CA . PHE A 1 313 ? 6.460 0.433 -9.822 1.00 97.50 313 PHE A CA 1
ATOM 2524 C C . PHE A 1 313 ? 7.623 -0.558 -9.894 1.00 97.50 313 PHE A C 1
ATOM 2526 O O . PHE A 1 313 ? 7.521 -1.628 -10.495 1.00 97.50 313 PHE A O 1
ATOM 2533 N N . ILE A 1 314 ? 8.691 -0.253 -9.156 1.00 97.25 314 ILE A N 1
ATOM 2534 C CA . ILE A 1 314 ? 9.795 -1.174 -8.859 1.00 97.25 314 ILE A CA 1
ATOM 2535 C C . ILE A 1 314 ? 10.109 -1.148 -7.360 1.00 97.25 314 ILE A C 1
ATOM 2537 O O . ILE A 1 314 ? 10.119 -0.096 -6.728 1.00 97.25 314 ILE A O 1
ATOM 2541 N N . LYS A 1 315 ? 10.392 -2.302 -6.750 1.00 96.31 315 LYS A N 1
ATOM 2542 C CA . LYS A 1 315 ? 10.752 -2.368 -5.324 1.00 96.31 315 LYS A CA 1
ATOM 2543 C C . LYS A 1 315 ? 12.061 -1.624 -5.051 1.00 96.31 315 LYS A C 1
ATOM 2545 O O . LYS A 1 315 ? 13.076 -1.910 -5.687 1.00 96.31 315 LYS A O 1
ATOM 2550 N N . ARG A 1 316 ? 12.100 -0.773 -4.018 1.00 95.31 316 ARG A N 1
ATOM 2551 C CA . ARG A 1 316 ? 13.329 -0.055 -3.608 1.00 95.31 316 ARG A CA 1
ATOM 2552 C C . ARG A 1 316 ? 14.472 -1.006 -3.244 1.00 95.31 316 ARG A C 1
ATOM 2554 O O . ARG A 1 316 ? 15.645 -0.689 -3.409 1.00 95.31 316 ARG A O 1
ATOM 2561 N N . GLU A 1 317 ? 14.151 -2.199 -2.744 1.00 94.00 317 GLU A N 1
ATOM 2562 C CA . GLU A 1 317 ? 15.140 -3.260 -2.509 1.00 94.00 317 GLU A CA 1
ATOM 2563 C C . GLU A 1 317 ? 15.836 -3.729 -3.794 1.00 94.00 317 GLU A C 1
ATOM 2565 O O . GLU A 1 317 ? 17.043 -3.957 -3.775 1.00 94.00 317 GLU A O 1
ATOM 2570 N N . VAL A 1 318 ? 15.103 -3.837 -4.906 1.00 95.56 318 VAL A N 1
ATOM 2571 C CA . VAL A 1 318 ? 15.678 -4.214 -6.203 1.00 95.56 318 VAL A CA 1
ATOM 2572 C C . VAL A 1 318 ? 16.642 -3.129 -6.661 1.00 95.56 318 VAL A C 1
ATOM 2574 O O . VAL A 1 318 ? 17.803 -3.427 -6.919 1.00 95.56 318 VAL A O 1
ATOM 2577 N N . VAL A 1 319 ? 16.201 -1.866 -6.658 1.00 95.50 319 VAL A N 1
ATOM 2578 C CA . VAL A 1 319 ? 17.004 -0.710 -7.096 1.00 95.50 319 VAL A CA 1
ATOM 2579 C C . VAL A 1 319 ? 18.328 -0.617 -6.332 1.00 95.50 319 VAL A C 1
ATOM 2581 O O . VAL A 1 319 ? 19.377 -0.407 -6.939 1.00 95.50 319 VAL A O 1
ATOM 2584 N N . ARG A 1 320 ? 18.313 -0.833 -5.009 1.00 94.31 320 ARG A N 1
ATOM 2585 C CA . ARG A 1 320 ? 19.524 -0.823 -4.165 1.00 94.31 320 ARG A CA 1
ATOM 2586 C C . ARG A 1 320 ? 20.535 -1.909 -4.535 1.00 94.31 320 ARG A C 1
ATOM 2588 O O . ARG A 1 320 ? 21.730 -1.697 -4.368 1.00 94.31 320 ARG A O 1
ATOM 2595 N N . LYS A 1 321 ? 20.069 -3.056 -5.035 1.00 94.44 321 LYS A N 1
ATOM 2596 C CA . LYS A 1 321 ? 20.912 -4.201 -5.413 1.00 94.44 321 LYS A CA 1
ATOM 2597 C C . LYS A 1 321 ? 21.453 -4.112 -6.845 1.00 94.44 321 LYS A C 1
ATOM 2599 O O . LYS A 1 321 ? 22.341 -4.888 -7.195 1.00 94.44 321 LYS A O 1
ATOM 2604 N N . LEU A 1 322 ? 20.935 -3.204 -7.677 1.00 94.56 322 LEU A N 1
ATOM 2605 C CA . LEU A 1 322 ? 21.395 -3.036 -9.056 1.00 94.56 322 LEU A CA 1
ATOM 2606 C C . LEU A 1 322 ? 22.784 -2.393 -9.113 1.00 94.56 322 LEU A C 1
ATOM 2608 O O . LEU A 1 322 ? 23.056 -1.386 -8.454 1.00 94.56 322 LEU A O 1
ATOM 2612 N N . LYS A 1 323 ? 23.645 -2.939 -9.977 1.00 96.00 323 LYS A N 1
ATOM 2613 C CA . LYS A 1 323 ? 24.922 -2.319 -10.348 1.00 96.00 323 LYS A CA 1
ATOM 2614 C C . LYS A 1 323 ? 24.678 -1.019 -11.118 1.00 96.00 323 LYS A C 1
ATOM 2616 O O . LYS A 1 323 ? 23.636 -0.849 -11.743 1.00 96.00 323 LYS A O 1
ATOM 2621 N N . VAL A 1 324 ? 25.677 -0.134 -11.150 1.00 94.00 324 VAL A N 1
ATOM 2622 C CA . VAL A 1 324 ? 25.600 1.155 -11.868 1.00 94.00 324 VAL A CA 1
ATOM 2623 C C . VAL A 1 324 ? 25.183 0.979 -13.333 1.00 94.00 324 VAL A C 1
ATOM 2625 O O . VAL A 1 324 ? 24.318 1.706 -13.807 1.00 94.00 324 VAL A O 1
ATOM 2628 N N . THR A 1 325 ? 25.734 -0.013 -14.039 1.00 95.50 325 THR A N 1
ATOM 2629 C CA . THR A 1 325 ? 25.355 -0.309 -15.433 1.00 95.50 325 THR A CA 1
ATOM 2630 C C . THR A 1 325 ? 23.884 -0.708 -15.559 1.00 95.50 325 THR A C 1
ATOM 2632 O O . THR A 1 325 ? 23.169 -0.161 -16.389 1.00 95.50 325 THR A O 1
ATOM 2635 N N . GLN A 1 326 ? 23.400 -1.573 -14.666 1.00 95.31 326 GLN A N 1
ATOM 2636 C CA . GLN A 1 326 ? 22.003 -2.013 -14.638 1.00 95.31 326 GLN A CA 1
ATOM 2637 C C . GLN A 1 326 ? 21.038 -0.878 -14.267 1.00 95.31 326 GLN A C 1
ATOM 2639 O O . GLN A 1 326 ? 19.910 -0.861 -14.745 1.00 95.31 326 GLN A O 1
ATOM 2644 N N . LYS A 1 327 ? 21.461 0.075 -13.424 1.00 95.19 327 LYS A N 1
ATOM 2645 C CA . LYS A 1 327 ? 20.666 1.276 -13.128 1.00 95.19 327 LYS A CA 1
ATOM 2646 C C . LYS A 1 327 ? 20.520 2.170 -14.358 1.00 95.19 327 LYS A C 1
ATOM 2648 O O . LYS A 1 327 ? 19.420 2.634 -14.617 1.00 95.19 327 LYS A O 1
ATOM 2653 N N . LYS A 1 328 ? 21.589 2.357 -15.141 1.00 95.62 328 LYS A N 1
ATOM 2654 C CA . LYS A 1 328 ? 21.521 3.103 -16.410 1.00 95.62 328 LYS A CA 1
ATOM 2655 C C . LYS A 1 328 ? 20.579 2.433 -17.411 1.00 95.62 328 LYS A C 1
ATOM 2657 O O . LYS A 1 328 ? 19.762 3.112 -18.019 1.00 95.62 328 LYS A O 1
ATOM 2662 N N . GLU A 1 329 ? 20.647 1.106 -17.533 1.00 95.94 329 GLU A N 1
ATOM 2663 C CA . GLU A 1 329 ? 19.708 0.329 -18.357 1.00 95.94 329 GLU A CA 1
ATOM 2664 C C . GLU A 1 329 ? 18.258 0.484 -17.880 1.00 95.94 329 GLU A C 1
ATOM 2666 O O . GLU A 1 329 ? 17.363 0.669 -18.698 1.00 95.94 329 GLU A O 1
ATOM 2671 N N . LEU A 1 330 ? 18.024 0.437 -16.562 1.00 96.31 330 LEU A N 1
ATOM 2672 C CA . LEU A 1 330 ? 16.703 0.661 -15.974 1.00 96.31 330 LEU A CA 1
ATOM 2673 C C . LEU A 1 330 ? 16.172 2.060 -16.309 1.00 96.31 330 LEU A C 1
ATOM 2675 O O . LEU A 1 330 ? 15.026 2.169 -16.727 1.00 96.31 330 LEU A O 1
ATOM 2679 N N . ILE A 1 331 ? 16.980 3.110 -16.137 1.00 96.94 331 ILE A N 1
ATOM 2680 C CA . ILE A 1 331 ? 16.573 4.492 -16.436 1.00 96.94 331 ILE A CA 1
ATOM 2681 C C . ILE A 1 331 ? 16.210 4.623 -17.916 1.00 96.94 331 ILE A C 1
ATOM 2683 O O . ILE A 1 331 ? 15.100 5.041 -18.228 1.00 96.94 331 ILE A O 1
ATOM 2687 N N . ALA A 1 332 ? 17.079 4.162 -18.821 1.00 96.38 332 ALA A N 1
ATOM 2688 C CA . ALA A 1 332 ? 16.810 4.205 -20.257 1.00 96.38 332 ALA A CA 1
ATOM 2689 C C . ALA A 1 332 ? 15.533 3.431 -20.638 1.00 96.38 332 ALA A C 1
ATOM 2691 O O . ALA A 1 332 ? 14.736 3.898 -21.453 1.00 96.38 332 ALA A O 1
ATOM 2692 N N . PHE A 1 333 ? 15.308 2.263 -20.024 1.00 96.19 333 PHE A N 1
ATOM 2693 C CA . PHE A 1 333 ? 14.082 1.492 -20.219 1.00 96.19 333 PHE A CA 1
ATOM 2694 C C . PHE A 1 333 ? 12.848 2.273 -19.754 1.00 96.19 333 PHE A C 1
ATOM 2696 O O . PHE A 1 333 ? 11.883 2.389 -20.506 1.00 96.19 333 PHE A O 1
ATOM 2703 N N . LEU A 1 334 ? 12.871 2.812 -18.531 1.00 96.31 334 LEU A N 1
ATOM 2704 C CA . LEU A 1 334 ? 11.746 3.548 -17.953 1.00 96.31 334 LEU A CA 1
ATOM 2705 C C . LEU A 1 334 ? 11.425 4.809 -18.759 1.00 96.31 334 LEU A C 1
ATOM 2707 O O . LEU A 1 334 ? 10.249 5.095 -18.976 1.00 96.31 334 LEU A O 1
ATOM 2711 N N . ALA A 1 335 ? 12.450 5.515 -19.240 1.00 95.81 335 ALA A N 1
ATOM 2712 C CA . ALA A 1 335 ? 12.285 6.729 -20.028 1.00 95.81 335 ALA A CA 1
ATOM 2713 C C . ALA A 1 335 ? 11.536 6.438 -21.329 1.00 95.81 335 ALA A C 1
ATOM 2715 O O . ALA A 1 335 ? 10.550 7.099 -21.650 1.00 95.81 335 ALA A O 1
ATOM 2716 N N . ASN A 1 336 ? 11.946 5.378 -22.031 1.00 94.38 336 ASN A N 1
ATOM 2717 C CA . ASN A 1 336 ? 11.300 4.950 -23.265 1.00 94.38 336 ASN A CA 1
ATOM 2718 C C . ASN A 1 336 ? 9.898 4.364 -23.024 1.00 94.38 336 ASN A C 1
ATOM 2720 O O . ASN A 1 336 ? 8.964 4.674 -23.757 1.00 94.38 336 ASN A O 1
ATOM 2724 N N . HIS A 1 337 ? 9.735 3.520 -22.001 1.00 94.00 337 HIS A N 1
ATOM 2725 C CA . HIS A 1 337 ? 8.490 2.782 -21.777 1.00 94.00 337 HIS A CA 1
ATOM 2726 C C . HIS A 1 337 ? 7.375 3.656 -21.188 1.00 94.00 337 HIS A C 1
ATOM 2728 O O . HIS A 1 337 ? 6.223 3.539 -21.595 1.00 94.00 337 HIS A O 1
ATOM 2734 N N . PHE A 1 338 ? 7.704 4.550 -20.251 1.00 92.62 338 PHE A N 1
ATOM 2735 C CA . PHE A 1 338 ? 6.727 5.407 -19.569 1.00 92.62 338 PHE A CA 1
ATOM 2736 C C . PHE A 1 338 ? 6.724 6.856 -20.071 1.00 92.62 338 PHE A C 1
ATOM 2738 O O . PHE A 1 338 ? 5.915 7.651 -19.597 1.00 92.62 338 PHE A O 1
ATOM 2745 N N . SER A 1 339 ? 7.575 7.198 -21.047 1.00 93.19 339 SER A N 1
ATOM 2746 C CA . SER A 1 339 ? 7.680 8.551 -21.619 1.00 93.19 339 SER A CA 1
ATOM 2747 C C . SER A 1 339 ? 7.965 9.635 -20.565 1.00 93.19 339 SER A C 1
ATOM 2749 O O . SER A 1 339 ? 7.346 10.698 -20.569 1.00 93.19 339 SER A O 1
ATOM 2751 N N . ILE A 1 340 ? 8.900 9.355 -19.653 1.00 93.31 340 ILE A N 1
ATOM 2752 C CA . ILE A 1 340 ? 9.351 10.254 -18.572 1.00 93.31 340 ILE A CA 1
ATOM 2753 C C . ILE A 1 340 ? 10.839 10.585 -18.734 1.00 93.31 340 ILE A C 1
ATOM 2755 O O . ILE A 1 340 ? 11.581 9.802 -19.322 1.00 93.31 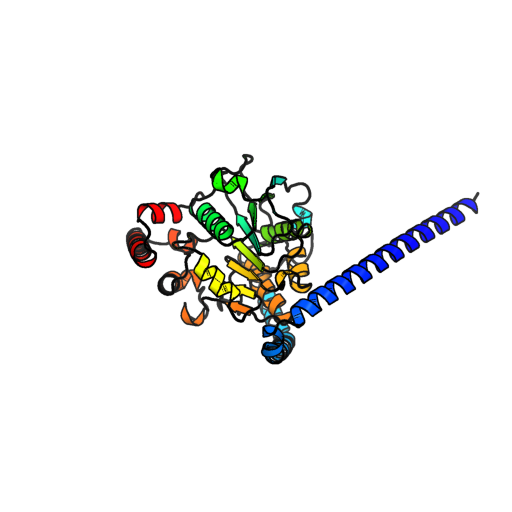340 ILE A O 1
ATOM 2759 N N . SER A 1 341 ? 11.295 11.740 -18.240 1.00 95.69 341 SER A N 1
ATOM 2760 C CA . SER A 1 341 ? 12.706 12.127 -18.377 1.00 95.69 341 SER A CA 1
ATOM 2761 C C . SER A 1 341 ? 13.615 11.360 -17.416 1.00 95.69 341 SER A C 1
ATOM 2763 O O . SER A 1 341 ? 13.216 11.021 -16.301 1.00 95.69 341 SER A O 1
ATOM 2765 N N . ASP A 1 342 ? 14.878 11.173 -17.806 1.00 95.75 342 ASP A N 1
ATOM 2766 C CA . ASP A 1 342 ? 15.911 10.554 -16.964 1.00 95.75 342 ASP A CA 1
ATOM 2767 C C . ASP A 1 342 ? 16.014 11.230 -15.587 1.00 95.75 342 ASP A C 1
ATOM 2769 O O . ASP A 1 342 ? 16.042 10.551 -14.564 1.00 95.75 342 ASP A O 1
ATOM 2773 N N . SER A 1 343 ? 15.975 12.567 -15.550 1.00 95.12 343 SER A N 1
ATOM 2774 C CA . SER A 1 343 ? 16.014 13.348 -14.307 1.00 95.12 343 SER A CA 1
ATOM 2775 C C . SER A 1 343 ? 14.822 13.082 -13.384 1.00 95.12 343 SER A C 1
ATOM 2777 O O . SER A 1 343 ? 14.981 13.033 -12.167 1.00 95.12 343 SER A O 1
ATOM 2779 N N . GLU A 1 344 ? 13.623 12.896 -13.941 1.00 95.69 344 GLU A N 1
ATOM 2780 C CA . GLU A 1 344 ? 12.440 12.555 -13.154 1.00 95.69 344 GLU A CA 1
ATOM 2781 C C . GLU A 1 344 ? 12.555 11.128 -12.609 1.00 95.69 344 GLU A C 1
ATOM 2783 O O . GLU A 1 344 ? 12.242 10.884 -11.445 1.00 95.69 344 GLU A O 1
ATOM 2788 N N . ILE A 1 345 ? 13.055 10.188 -13.417 1.00 96.81 345 ILE A N 1
ATOM 2789 C CA . ILE A 1 345 ? 13.282 8.806 -12.983 1.00 96.81 345 ILE A CA 1
ATOM 2790 C C . ILE A 1 345 ? 14.272 8.760 -11.824 1.00 96.81 345 ILE A C 1
ATOM 2792 O O . ILE A 1 345 ? 14.011 8.070 -10.841 1.00 96.81 345 ILE A O 1
ATOM 2796 N N . GLU A 1 346 ? 15.392 9.476 -11.923 1.00 95.94 346 GLU A N 1
ATOM 2797 C CA . GLU A 1 346 ? 16.403 9.516 -10.866 1.00 95.94 346 GLU A CA 1
ATOM 2798 C C . GLU A 1 346 ? 15.793 9.981 -9.538 1.00 95.94 346 GLU A C 1
ATOM 2800 O O . GLU A 1 346 ? 15.903 9.260 -8.544 1.00 95.94 346 GLU A O 1
ATOM 2805 N N . LEU A 1 347 ? 15.024 11.075 -9.549 1.00 95.38 347 LEU A N 1
ATOM 2806 C CA . LEU A 1 347 ? 14.300 11.569 -8.370 1.00 95.38 347 LEU A CA 1
ATOM 2807 C C . LEU A 1 347 ? 13.275 10.559 -7.825 1.00 95.38 347 LEU A C 1
ATOM 2809 O O . LEU A 1 347 ? 13.106 10.423 -6.614 1.00 95.38 347 LEU A O 1
ATOM 2813 N N . LEU A 1 348 ? 12.578 9.817 -8.692 1.00 96.25 348 LEU A N 1
ATOM 2814 C CA . LEU A 1 348 ? 11.630 8.782 -8.259 1.00 96.25 348 LEU A CA 1
ATOM 2815 C C . LEU A 1 348 ? 12.328 7.563 -7.640 1.00 96.25 348 LEU A C 1
ATOM 2817 O O . LEU A 1 348 ? 11.756 6.906 -6.765 1.00 96.25 348 LEU A O 1
ATOM 2821 N N . LEU A 1 349 ? 13.539 7.239 -8.095 1.00 95.50 349 LEU A N 1
ATOM 2822 C CA . LEU A 1 349 ? 14.335 6.121 -7.589 1.00 95.50 349 LEU A CA 1
ATOM 2823 C C . LEU A 1 349 ? 15.079 6.455 -6.287 1.00 95.50 349 LEU A C 1
ATOM 2825 O O . LEU A 1 349 ? 15.472 5.529 -5.568 1.00 95.50 349 LEU A O 1
ATOM 2829 N N . GLU A 1 350 ? 15.261 7.737 -5.966 1.00 90.44 350 GLU A N 1
ATOM 2830 C CA . GLU A 1 350 ? 15.888 8.185 -4.723 1.00 90.44 350 GLU A CA 1
ATOM 2831 C C . GLU A 1 350 ? 15.104 7.733 -3.482 1.00 90.44 350 GLU A C 1
ATOM 2833 O O . GLU A 1 350 ? 13.868 7.724 -3.432 1.00 90.44 350 GLU A O 1
ATOM 2838 N N . SER A 1 351 ? 15.850 7.312 -2.458 1.00 77.56 351 SER A N 1
ATOM 2839 C CA . SER A 1 351 ? 15.328 6.951 -1.139 1.00 77.56 351 SER A CA 1
ATOM 2840 C C . SER A 1 351 ? 15.736 8.036 -0.145 1.00 77.56 351 SER A C 1
ATOM 2842 O O . SER A 1 351 ? 16.927 8.328 -0.068 1.00 77.56 351 SER A O 1
ATOM 2844 N N . PRO A 1 352 ? 14.798 8.607 0.631 1.00 65.50 352 PRO A N 1
ATOM 2845 C CA . PRO A 1 352 ? 15.132 9.549 1.701 1.00 65.50 352 PRO A CA 1
ATOM 2846 C C . PRO A 1 352 ? 15.791 8.852 2.906 1.00 65.50 352 PRO A C 1
ATOM 2848 O O . PRO A 1 352 ? 16.367 9.522 3.761 1.00 65.50 352 PRO A O 1
ATOM 2851 N N . ASN A 1 353 ? 15.704 7.515 2.961 1.00 63.84 353 ASN A N 1
ATOM 2852 C CA . ASN A 1 353 ? 16.285 6.651 3.990 1.00 63.84 353 ASN A CA 1
ATOM 2853 C C . ASN A 1 353 ? 17.482 5.858 3.480 1.00 63.84 353 ASN A C 1
ATOM 2855 O O . ASN A 1 353 ? 17.385 5.345 2.331 1.00 63.84 353 ASN A O 1
#

InterPro domains:
  IPR007739 Rhamnan synthesis F-like domain [PF05045] (159-338)

Sequence (353 aa):
MDSDNGAREIDNYSKEIFKIENEKEDWKFRAIRAEQKLEIILDSPAWRISKPIRVINLLYWKFRSAEYRHSQSKFEIVKEGPTVIEEARGRVTIECENSKLEASRVALVAHWSIQPNISTSLEKLILELLNNDYEVILISACESPNKLVSSPKLTERITIIRKPNLGYDFGSWALGNEYLKNFSGVREVILVNDSCAGPFGKLGETLSRLSDAPFDVTGITDSLQFRFHLQSYFIHFKNGSFYNHGIQDFLRDVRIQPSKNSVIAAYELGLSAIAMENGFLVGALYPWNIVSQYWKNPSVTGWKNLLELGHPFIKREVVRKLKVTQKKELIAFLANHFSISDSEIELLLESPN

Organism: NCBI:txid449393

Radius of gyration: 22.6 Å; chains: 1; bounding box: 57×50×83 Å

Secondary structure (DSSP, 8-state):
--HHHHHHHHHHHHHHHHHHHHHHHHHHHHHHHHHHHHHHHHTSHHHHHHHHHHHHHHHHHHHHHHHHHHHHTTS----SS-BHHHHTTT--EEEE----TT-SEEEEEEE--SSSBPPHHHHHHHHHHHTTT-EEEEEE----SSPPB--HHHHTTSEEEE--S-SHHHHHHHHHHHHGGG--S--EEEEEESSEE--SS-SHHHHHHHHHSS-SEEEEEEE-SSSSEE-TTEEEE-TTGGGSHHHHHHHHT-B--SSHHHHIIIIIHHHHHHHHHTT--EEEEE-HHHHS-TTS-HHHHSHHHHHHTT---EEHHHHHHS-HHHHHHHHHHHHHHHT--HHHHHHHH----

Foldseek 3Di:
DPPVVVVVVVVVVVVVVVVVVVVVVVVVVVVVVVVVLVVVLCPPPLNVVCVVVLVVLLVVLVVCVVVLVVLLVVDDADQDDDALCRVFPPVKDKPADQFDQAQQAEEQEEEEEQDLEDFPQVLQVQVLCVVQRYAYEYEYQHNDPDHRDDDPVRRNRHIYMYTHPFLGLLSSVLVVVVVNVSHDNHFKYKRAYPQWFDLLARCNVVVVCLAVPSWQKEAQEWAQLRHTFHDRRIIMGGRCLCVPPLNNVLSNSRHGTPDPVNSCSSPRSVNRSSSSNVSTGYYYPHYDVQQHDHNDDSLQHSVVVCVVVVNRIHGLVNLVPDDPVVNVVVLVSSCVSRVDDSVSSVSSSDDSD

pLDDT: mean 84.79, std 16.91, range [33.88, 98.81]